Protein AF-A0A7S4JKY2-F1 (afdb_monomer)

Sequence (197 aa):
QQQQQQQQALLNSVSLSSNAVDATLLQLARGSLSVPAPSEATRPEAAPLQLPRTLHVMSDEIKISAFQCLIRQQAEAFVATEEHVRNHARGRCRPIVLGQVGIRCRHCCGLPLKCSPRGSIYFPAELVGMYQTAQKMASLHLANATTPCPSMPQEVREKFRKLHASKSTVGGGKYYWAEAGRMIGLVDSINGIRFKG

Mean predicted aligned error: 13.4 Å

Radius of gyration: 27.58 Å; Cα contacts (8 Å, |Δi|>4): 239; chains: 1; bounding box: 55×60×78 Å

Solvent-accessible surface area (backbone atoms only — not comparable to full-atom values): 12043 Å² total; per-residue (Å²): 122,75,76,68,62,68,70,67,73,79,78,77,82,87,82,92,84,84,89,84,87,86,84,89,82,88,82,90,82,95,74,91,74,82,73,76,74,84,72,84,70,78,69,75,74,74,69,78,84,72,70,70,41,64,52,53,55,87,64,33,79,83,52,28,27,72,54,58,34,51,51,26,68,48,23,24,38,36,62,36,45,70,68,49,38,73,71,62,39,77,95,49,100,66,69,65,41,77,56,19,32,25,43,30,34,61,56,52,68,87,48,56,77,95,68,45,58,73,46,38,66,50,68,43,61,38,46,55,41,42,39,63,51,50,51,49,26,34,58,52,13,63,58,19,87,91,55,52,51,87,62,53,56,67,72,58,44,50,50,38,55,59,36,70,71,51,88,69,84,55,64,52,49,38,64,50,44,23,51,51,37,40,75,75,36,40,39,73,48,98,70,21,20,28,71,62,131

Foldseek 3Di:
DVVVVVVVPPPPPDDDDDDDDDDDDDDDDDDDDPDPDPDPPPDPPPPPQPDKAQLADPCCPVQAAPLVNLLSRQKIKHFDDPVCQVPVQPPDPAGADGQAIKMFGPQQPPPDPVPRDPLRIDGDQAQLCVQVSSVSSLPVEPQPPVHYHPRDDPVSNVSNPVRVVDPDPRHNHSVVSSVSCVVRQWDHDPNGIHGHD

Organism: NCBI:txid265563

Structure (mmCIF, N/CA/C/O backbone):
data_AF-A0A7S4JKY2-F1
#
_entry.id   AF-A0A7S4JKY2-F1
#
loop_
_atom_site.group_PDB
_atom_site.id
_atom_site.type_symbol
_atom_site.label_atom_id
_atom_site.label_alt_id
_atom_site.label_comp_id
_atom_site.label_asym_id
_atom_site.label_entity_id
_atom_site.label_seq_id
_atom_site.pdbx_PDB_ins_code
_atom_site.Cartn_x
_atom_site.Cartn_y
_atom_site.Cartn_z
_atom_site.occupancy
_atom_site.B_iso_or_equiv
_atom_site.auth_seq_id
_atom_site.auth_comp_id
_atom_site.auth_asym_id
_atom_site.auth_atom_id
_atom_site.pdbx_PDB_model_num
ATOM 1 N N . GLN A 1 1 ? -39.594 24.353 -40.375 1.00 60.09 1 GLN A N 1
ATOM 2 C CA . GLN A 1 1 ? -40.193 23.350 -41.286 1.00 60.09 1 GLN A CA 1
ATOM 3 C C . GLN A 1 1 ? -39.200 22.279 -41.765 1.00 60.09 1 GLN A C 1
ATOM 5 O O . GLN A 1 1 ? -39.623 21.145 -41.905 1.00 60.09 1 GLN A O 1
ATOM 10 N N . GLN A 1 2 ? -37.891 22.546 -41.906 1.00 56.19 2 GLN A N 1
ATOM 11 C CA . GLN A 1 2 ? -36.899 21.495 -42.239 1.00 56.19 2 GLN A CA 1
ATOM 12 C C . GLN A 1 2 ? -36.561 20.510 -41.098 1.00 56.19 2 GLN A C 1
ATOM 14 O O . GLN A 1 2 ? -36.194 19.374 -41.371 1.00 56.19 2 GLN A O 1
ATOM 19 N N . GLN A 1 3 ? -36.729 20.883 -39.823 1.00 55.84 3 GLN A N 1
ATOM 20 C CA . GLN A 1 3 ? -36.414 19.977 -38.702 1.00 55.84 3 GLN A CA 1
ATOM 21 C C . GLN A 1 3 ? -37.478 18.896 -38.434 1.00 55.84 3 GLN A C 1
ATOM 23 O O . GLN A 1 3 ? -37.170 17.899 -37.794 1.00 55.84 3 GLN A O 1
ATOM 28 N N . GLN A 1 4 ? -38.699 19.034 -38.965 1.00 55.16 4 GLN A N 1
ATOM 29 C CA . GLN A 1 4 ? -39.752 18.014 -38.822 1.00 55.16 4 GLN A CA 1
ATOM 30 C C . GLN A 1 4 ? -39.657 16.895 -39.875 1.00 55.16 4 GLN A C 1
ATOM 32 O O . GLN A 1 4 ? -40.211 15.824 -39.669 1.00 55.16 4 GLN A O 1
ATOM 37 N N . GLN A 1 5 ? -38.915 17.097 -40.973 1.00 57.44 5 GLN A N 1
ATOM 38 C CA . GLN A 1 5 ? -38.736 16.076 -42.016 1.00 57.44 5 GLN A CA 1
ATOM 39 C C . GLN A 1 5 ? -37.598 15.086 -41.717 1.00 57.44 5 GLN A C 1
ATOM 41 O O . GLN A 1 5 ? -37.645 13.955 -42.189 1.00 57.44 5 GLN A O 1
ATOM 46 N N . GLN A 1 6 ? -36.608 15.449 -40.891 1.00 55.41 6 GLN A N 1
ATOM 47 C CA . GLN A 1 6 ? -35.509 14.529 -40.550 1.00 55.41 6 GLN A CA 1
ATOM 48 C C . GLN A 1 6 ? -35.871 13.497 -39.470 1.00 55.41 6 GLN A C 1
ATOM 50 O O . GLN A 1 6 ? -35.221 12.459 -39.390 1.00 55.41 6 GLN A O 1
ATOM 55 N N . GLN A 1 7 ? -36.932 13.717 -38.685 1.00 56.22 7 GLN A N 1
ATOM 56 C CA . GLN A 1 7 ? -37.357 12.764 -37.651 1.00 56.22 7 GLN A CA 1
ATOM 57 C C . GLN A 1 7 ? -38.224 11.605 -38.181 1.00 56.22 7 GLN A C 1
ATOM 59 O O . GLN A 1 7 ? -38.365 10.597 -37.496 1.00 56.22 7 GLN A O 1
ATOM 64 N N . GLN A 1 8 ? -38.734 11.685 -39.418 1.00 53.72 8 GLN A N 1
ATOM 65 C CA . GLN A 1 8 ? -39.583 10.641 -40.014 1.00 53.72 8 GLN A CA 1
ATOM 66 C C . GLN A 1 8 ? -38.786 9.520 -40.723 1.00 53.72 8 GLN A C 1
ATOM 68 O O . GLN A 1 8 ? -39.348 8.475 -41.040 1.00 53.72 8 GLN A O 1
ATOM 73 N N . ALA A 1 9 ? -37.479 9.695 -40.964 1.00 48.81 9 ALA A N 1
ATOM 74 C CA . ALA A 1 9 ? -36.666 8.757 -41.752 1.00 48.81 9 ALA A CA 1
ATOM 75 C C . ALA A 1 9 ? -36.046 7.593 -40.947 1.00 48.81 9 ALA A C 1
ATOM 77 O O . ALA A 1 9 ? -35.503 6.666 -41.541 1.00 48.81 9 ALA A O 1
ATOM 78 N N . LEU A 1 10 ? -36.126 7.607 -39.610 1.00 48.59 10 LEU A N 1
ATOM 79 C CA . LEU A 1 10 ? -35.467 6.611 -38.746 1.00 48.59 10 LEU A CA 1
ATOM 80 C C . LEU A 1 10 ? -36.401 5.536 -38.163 1.00 48.59 10 LEU A C 1
ATOM 82 O O . LEU A 1 10 ? -35.927 4.651 -37.458 1.00 48.59 10 LEU A O 1
ATOM 86 N N . LEU A 1 11 ? -37.705 5.566 -38.467 1.00 47.16 11 LEU A N 1
ATOM 87 C CA . LEU A 1 11 ? -38.686 4.630 -37.892 1.00 47.16 11 LEU A CA 1
ATOM 88 C C . LEU A 1 11 ? -39.204 3.543 -38.857 1.00 47.16 11 LEU A C 1
ATOM 90 O O . LEU A 1 11 ? -40.026 2.735 -38.444 1.00 47.16 11 LEU A O 1
ATOM 94 N N . ASN A 1 12 ? -38.706 3.458 -40.098 1.00 48.88 12 ASN A N 1
ATOM 95 C CA . ASN A 1 12 ? -39.318 2.623 -41.150 1.00 48.88 12 ASN A CA 1
ATOM 96 C C . ASN A 1 12 ? -38.439 1.518 -41.778 1.00 48.88 12 ASN A C 1
ATOM 98 O O . ASN A 1 12 ? -38.755 1.064 -42.872 1.00 48.88 12 ASN A O 1
ATOM 102 N N . SER A 1 13 ? -37.366 1.034 -41.144 1.00 44.53 13 SER A N 1
ATOM 103 C CA . SER A 1 13 ? -36.560 -0.056 -41.749 1.00 44.53 13 SER A CA 1
ATOM 104 C C . SER A 1 13 ? -36.301 -1.271 -40.861 1.00 44.53 13 SER A C 1
ATOM 106 O O . SER A 1 13 ? -35.411 -2.073 -41.140 1.00 44.53 13 SER A O 1
ATOM 108 N N . VAL A 1 14 ? -37.131 -1.479 -39.836 1.00 41.81 14 VAL A N 1
ATOM 109 C CA . VAL A 1 14 ? -37.238 -2.794 -39.198 1.00 41.81 14 VAL A CA 1
ATOM 110 C C . VAL A 1 14 ? -38.252 -3.622 -39.989 1.00 41.81 14 VAL A C 1
ATOM 112 O O . VAL A 1 14 ? -39.432 -3.277 -39.990 1.00 41.81 14 VAL A O 1
ATOM 115 N N . SER A 1 15 ? -37.787 -4.735 -40.578 1.00 37.66 15 SER A N 1
ATOM 116 C CA . SER A 1 15 ? -38.472 -6.048 -40.698 1.00 37.66 15 SER A CA 1
ATOM 117 C C . SER A 1 15 ? -38.615 -6.649 -42.115 1.00 37.66 15 SER A C 1
ATOM 119 O O . SER A 1 15 ? -39.365 -6.144 -42.939 1.00 37.66 15 SER A O 1
ATOM 121 N N . LEU A 1 16 ? -38.033 -7.855 -42.255 1.00 35.81 16 LEU A N 1
ATOM 122 C CA . LEU A 1 16 ? -38.563 -9.082 -42.901 1.00 35.81 16 LEU A CA 1
ATOM 123 C C . LEU A 1 16 ? -38.419 -9.337 -44.419 1.00 35.81 16 LEU A C 1
ATOM 125 O O . LEU A 1 16 ? -39.023 -8.674 -45.252 1.00 35.81 16 LEU A O 1
ATOM 129 N N . SER A 1 17 ? -37.742 -10.457 -44.728 1.00 36.12 17 SER A N 1
ATOM 130 C CA . SER A 1 17 ? -38.187 -11.646 -45.514 1.00 36.12 17 SER A 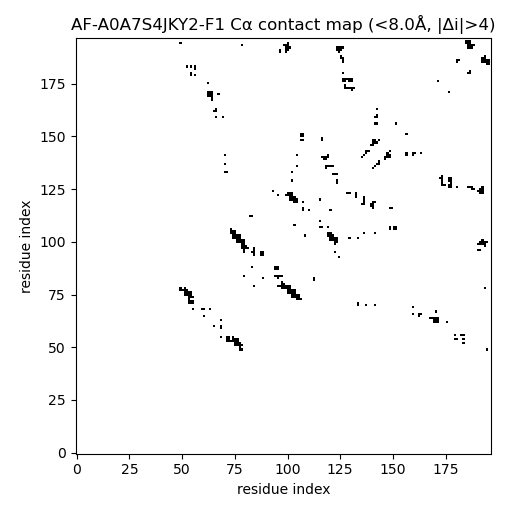CA 1
ATOM 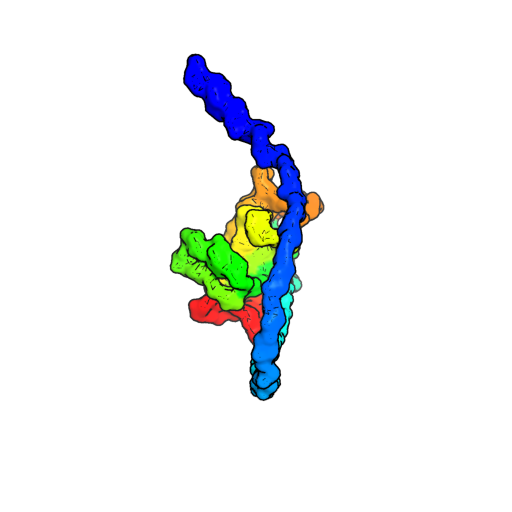131 C C . SER A 1 17 ? -36.972 -12.257 -46.247 1.00 36.12 17 SER A C 1
ATOM 133 O O . SER A 1 17 ? -36.202 -11.544 -46.872 1.00 36.12 17 SER A O 1
ATOM 135 N N . SER A 1 18 ? -36.517 -13.471 -45.919 1.00 34.31 18 SER A N 1
ATOM 136 C CA . SER A 1 18 ? -37.006 -14.826 -46.245 1.00 34.31 18 SER A CA 1
ATOM 137 C C . SER A 1 18 ? -36.778 -15.266 -47.705 1.00 34.31 18 SER A C 1
ATOM 139 O O . SER A 1 18 ? -37.452 -14.805 -48.613 1.00 34.31 18 SER A O 1
ATOM 141 N N . ASN A 1 19 ? -35.822 -16.197 -47.838 1.00 40.50 19 ASN A N 1
ATOM 142 C CA . ASN A 1 19 ? -35.696 -17.345 -48.749 1.00 40.50 19 ASN A CA 1
ATOM 143 C C . ASN A 1 19 ? -35.980 -17.200 -50.257 1.00 40.50 19 ASN A C 1
ATOM 145 O O . ASN A 1 19 ? -37.123 -17.060 -50.673 1.00 40.50 19 ASN A O 1
ATOM 149 N N . ALA A 1 20 ? -34.965 -17.522 -51.069 1.00 38.06 20 ALA A N 1
ATOM 150 C CA . ALA A 1 20 ? -35.146 -18.286 -52.303 1.00 38.06 20 ALA A CA 1
ATOM 151 C C . ALA A 1 20 ? -33.878 -19.095 -52.625 1.00 38.06 20 ALA A C 1
ATOM 153 O O . ALA A 1 20 ? -32.755 -18.603 -52.537 1.00 38.06 20 ALA A O 1
ATOM 154 N N . VAL A 1 21 ? -34.116 -20.363 -52.932 1.00 40.75 21 VAL A N 1
ATOM 155 C CA . VAL A 1 21 ? -33.187 -21.408 -53.362 1.00 40.75 21 VAL A CA 1
ATOM 156 C C . VAL A 1 21 ? -32.808 -21.208 -54.830 1.00 40.75 21 VAL A C 1
ATOM 158 O O . VAL A 1 21 ? -33.669 -20.819 -55.609 1.00 40.75 21 VAL A O 1
ATOM 161 N N . ASP A 1 22 ? -31.585 -21.564 -55.227 1.00 35.00 22 ASP A N 1
ATOM 162 C CA . ASP A 1 22 ? -31.430 -22.364 -56.445 1.00 35.00 22 ASP A CA 1
ATOM 163 C C . ASP A 1 22 ? -30.119 -23.155 -56.466 1.00 35.00 22 ASP A C 1
ATOM 165 O O . ASP A 1 22 ? -29.118 -22.796 -55.843 1.00 35.00 22 ASP A O 1
ATOM 169 N N . ALA A 1 23 ? -30.192 -24.292 -57.138 1.00 31.50 23 ALA A N 1
ATOM 170 C CA . ALA A 1 23 ? -29.302 -25.425 -57.038 1.00 31.50 23 ALA A CA 1
ATOM 171 C C . ALA A 1 23 ? -28.286 -25.513 -58.191 1.00 31.50 23 ALA A C 1
ATOM 173 O O . ALA A 1 23 ? -28.469 -24.955 -59.267 1.00 31.50 23 ALA A O 1
ATOM 174 N N . THR A 1 24 ? -27.311 -26.406 -57.983 1.00 33.69 24 THR A N 1
ATOM 175 C CA . THR A 1 24 ? -26.618 -27.205 -59.014 1.00 33.69 24 THR A CA 1
ATOM 176 C C . THR A 1 24 ? -25.341 -26.617 -59.628 1.00 33.69 24 THR A C 1
ATOM 178 O O . THR A 1 24 ? -25.386 -25.895 -60.614 1.00 33.69 24 THR A O 1
ATOM 181 N N . LEU A 1 25 ? -24.178 -27.100 -59.163 1.00 36.53 25 LEU A N 1
ATOM 182 C CA . LEU A 1 25 ? -23.285 -27.876 -60.037 1.00 36.53 25 LEU A CA 1
ATOM 183 C C . LEU A 1 25 ? -22.310 -28.751 -59.224 1.00 36.53 25 LEU A C 1
ATOM 185 O O . LEU A 1 25 ? -21.495 -28.268 -58.440 1.00 36.53 25 LEU A O 1
ATOM 189 N N . LEU A 1 26 ? -22.418 -30.061 -59.437 1.00 34.19 26 LEU A N 1
ATOM 190 C CA . LEU A 1 26 ? -21.422 -31.083 -59.116 1.00 34.19 26 LEU A CA 1
ATOM 191 C C . LEU A 1 26 ? -20.182 -30.878 -60.012 1.00 34.19 26 LEU A C 1
ATOM 193 O O . LEU A 1 26 ? -20.361 -30.585 -61.187 1.00 34.19 26 LEU A O 1
ATOM 197 N N . GLN A 1 27 ? -18.960 -31.101 -59.507 1.00 36.25 27 GLN A N 1
ATOM 198 C CA . GLN A 1 27 ? -18.128 -32.270 -59.868 1.00 36.25 27 GLN A CA 1
ATOM 199 C C . GLN A 1 27 ? -16.716 -32.210 -59.221 1.00 36.25 27 GLN A C 1
ATOM 201 O O . GLN A 1 27 ? -15.930 -31.310 -59.480 1.00 36.25 27 GLN A O 1
ATOM 206 N N . LEU A 1 28 ? -16.423 -33.237 -58.410 1.00 36.88 28 LEU A N 1
ATOM 207 C CA . LEU A 1 28 ? -15.195 -34.056 -58.332 1.00 36.88 28 LEU A CA 1
ATOM 208 C C . LEU A 1 28 ? -13.796 -33.402 -58.417 1.00 36.88 28 LEU A C 1
ATOM 210 O O . LEU A 1 28 ? -13.355 -33.020 -59.490 1.00 36.88 28 LEU A O 1
ATOM 214 N N . ALA A 1 29 ? -12.996 -33.569 -57.354 1.00 41.72 29 ALA A N 1
ATOM 215 C CA . ALA A 1 29 ? -11.736 -34.327 -57.429 1.00 41.72 29 ALA A CA 1
ATOM 216 C C . ALA A 1 29 ? -11.177 -34.613 -56.025 1.00 41.72 29 ALA A C 1
ATOM 218 O O . ALA A 1 29 ? -10.973 -33.723 -55.204 1.00 41.72 29 ALA A O 1
ATOM 219 N N . ARG A 1 30 ? -10.940 -35.899 -55.768 1.00 45.59 30 ARG A N 1
ATOM 220 C CA . ARG A 1 30 ? -10.273 -36.441 -54.585 1.00 45.59 30 ARG A CA 1
ATOM 221 C C . ARG A 1 30 ? -8.794 -36.047 -54.613 1.00 45.59 30 ARG A C 1
ATOM 223 O O . ARG A 1 30 ? -8.089 -36.428 -55.540 1.00 45.59 30 ARG A O 1
ATOM 230 N N . GLY A 1 31 ? -8.334 -35.353 -53.578 1.00 36.62 31 GLY A N 1
ATOM 231 C CA . GLY A 1 31 ? -6.920 -35.088 -53.322 1.00 36.62 31 GLY A CA 1
ATOM 232 C C . GLY A 1 31 ? -6.633 -35.274 -51.839 1.00 36.62 31 GLY A C 1
ATOM 233 O O . GLY A 1 31 ? -6.798 -34.350 -51.049 1.00 36.62 31 GLY A O 1
ATOM 234 N N . SER A 1 32 ? -6.259 -36.492 -51.457 1.00 44.19 32 SER A N 1
ATOM 235 C CA . SER A 1 32 ? -5.853 -36.858 -50.102 1.00 44.19 32 SER A CA 1
ATOM 236 C C . SER A 1 32 ? -4.492 -36.231 -49.792 1.00 44.19 32 SER A C 1
ATOM 238 O O . SER A 1 32 ? -3.455 -36.851 -50.009 1.00 44.19 32 SER A O 1
ATOM 240 N N . LEU A 1 33 ? -4.481 -34.990 -49.310 1.00 39.38 33 LEU A N 1
ATOM 241 C CA . LEU A 1 33 ? -3.293 -34.400 -48.700 1.00 39.38 33 LEU A CA 1
ATOM 242 C C . LEU A 1 33 ? -3.265 -34.823 -47.232 1.00 39.38 33 LEU A C 1
ATOM 244 O O . LEU A 1 33 ? -4.063 -34.370 -46.414 1.00 39.38 33 LEU A O 1
ATOM 248 N N . SER A 1 34 ? -2.357 -35.744 -46.923 1.00 45.75 34 SER A N 1
ATOM 249 C CA . SER A 1 34 ? -1.978 -36.117 -45.566 1.00 45.75 34 SER A CA 1
ATOM 250 C C . SER A 1 34 ? -1.502 -34.872 -44.820 1.00 45.75 34 SER A C 1
ATOM 252 O O . SER A 1 34 ? -0.392 -34.390 -45.049 1.00 45.75 34 SER A O 1
ATOM 254 N N . VAL A 1 35 ? -2.352 -34.340 -43.945 1.00 52.47 35 VAL A N 1
ATOM 255 C CA . VAL A 1 35 ? -1.971 -33.293 -42.998 1.00 52.47 35 VAL A CA 1
ATOM 256 C C . VAL A 1 35 ? -1.002 -33.937 -42.000 1.00 52.47 35 VAL A C 1
ATOM 258 O O . VAL A 1 35 ? -1.406 -34.881 -41.316 1.00 52.47 35 VAL A O 1
ATOM 261 N N . PRO A 1 36 ? 0.268 -33.505 -41.910 1.00 47.75 36 PRO A N 1
ATOM 262 C CA . PRO A 1 36 ? 1.127 -33.962 -40.832 1.00 47.75 36 PRO A CA 1
ATOM 263 C C . PRO A 1 36 ? 0.521 -33.481 -39.512 1.00 47.75 36 PRO A C 1
ATOM 265 O O . PRO A 1 36 ? 0.136 -32.318 -39.376 1.00 47.75 36 PRO A O 1
ATOM 268 N N . ALA A 1 37 ? 0.394 -34.409 -38.564 1.00 52.19 37 ALA A N 1
ATOM 269 C CA . ALA A 1 37 ? -0.073 -34.133 -37.215 1.00 52.19 37 ALA A CA 1
ATOM 270 C C . ALA A 1 37 ? 0.679 -32.918 -36.636 1.00 52.19 37 ALA A C 1
ATOM 272 O O . ALA A 1 37 ? 1.891 -32.806 -36.849 1.00 52.19 37 ALA A O 1
ATOM 273 N N . PRO A 1 38 ? 0.002 -32.006 -35.917 1.00 47.34 38 PRO A N 1
ATOM 274 C CA . PRO A 1 38 ? 0.697 -30.926 -35.248 1.00 47.34 38 PRO A CA 1
ATOM 275 C C . PRO A 1 38 ? 1.623 -31.556 -34.209 1.00 47.34 38 PRO A C 1
ATOM 277 O O . PRO A 1 38 ? 1.161 -32.113 -33.215 1.00 47.34 38 PRO A O 1
ATOM 280 N N . SER A 1 39 ? 2.926 -31.494 -34.497 1.00 54.44 39 SER A N 1
ATOM 281 C CA . SER A 1 39 ? 4.005 -31.782 -33.558 1.00 54.44 39 SER A CA 1
ATOM 282 C C . SER A 1 39 ? 3.654 -31.126 -32.234 1.00 54.44 39 SER A C 1
ATOM 284 O O . SER A 1 39 ? 3.361 -29.928 -32.212 1.00 54.44 39 SER A O 1
ATOM 286 N N . GLU A 1 40 ? 3.658 -31.917 -31.162 1.00 48.59 40 GLU A N 1
ATOM 287 C CA . GLU A 1 40 ? 3.474 -31.472 -29.788 1.00 48.59 40 GLU A CA 1
ATOM 288 C C . GLU A 1 40 ? 4.436 -30.317 -29.510 1.00 48.59 40 GLU A C 1
ATOM 290 O O . GLU A 1 40 ? 5.606 -30.499 -29.183 1.00 48.59 40 GLU A O 1
ATOM 295 N N . ALA A 1 41 ? 3.942 -29.095 -29.696 1.00 46.47 41 ALA A N 1
ATOM 296 C CA . ALA A 1 41 ? 4.572 -27.915 -29.163 1.00 46.47 41 ALA A CA 1
ATOM 297 C C . ALA A 1 41 ? 4.542 -28.109 -27.653 1.00 46.47 41 ALA A C 1
ATOM 299 O O . ALA A 1 41 ? 3.465 -28.101 -27.049 1.00 46.47 41 ALA A O 1
ATOM 300 N N . THR A 1 42 ? 5.720 -28.344 -27.078 1.00 47.03 42 THR A N 1
ATOM 301 C CA . THR A 1 42 ? 5.989 -28.316 -25.647 1.00 47.03 42 THR A CA 1
ATOM 302 C C . THR A 1 42 ? 5.193 -27.163 -25.053 1.00 47.03 42 THR A C 1
ATOM 304 O O . THR A 1 42 ? 5.521 -25.993 -25.269 1.00 47.03 42 THR A O 1
ATOM 307 N N . ARG A 1 43 ? 4.078 -27.479 -24.383 1.00 47.44 43 ARG A N 1
ATOM 308 C CA . ARG A 1 43 ? 3.308 -26.468 -23.664 1.00 47.44 43 ARG A CA 1
ATOM 309 C C . ARG A 1 43 ? 4.295 -25.840 -22.687 1.00 47.44 43 ARG A C 1
ATOM 311 O O . ARG A 1 43 ? 4.939 -26.603 -21.965 1.00 47.44 43 ARG A O 1
ATOM 318 N N . PRO A 1 44 ? 4.449 -24.505 -22.658 1.00 48.94 44 PRO A N 1
ATOM 319 C CA . PRO A 1 44 ? 5.175 -23.872 -21.577 1.00 48.94 44 PRO A CA 1
ATOM 320 C C . PRO A 1 44 ? 4.537 -24.387 -20.295 1.00 48.94 44 PRO A C 1
ATOM 322 O O . PRO A 1 44 ? 3.333 -24.207 -20.094 1.00 48.94 44 PRO A O 1
ATOM 325 N N . GLU A 1 45 ? 5.317 -25.121 -19.507 1.00 45.28 45 GLU A N 1
ATOM 326 C CA . GLU A 1 45 ? 4.938 -25.559 -18.177 1.00 45.28 45 GLU A CA 1
ATOM 327 C C . GLU A 1 45 ? 4.405 -24.318 -17.466 1.00 45.28 45 GLU A C 1
ATOM 329 O O . GLU A 1 45 ? 5.125 -23.329 -17.304 1.00 45.28 45 GLU A O 1
ATOM 334 N N . ALA A 1 46 ? 3.091 -24.296 -17.225 1.00 51.09 46 ALA A N 1
ATOM 335 C CA . ALA A 1 46 ? 2.417 -23.107 -16.743 1.00 51.09 46 ALA A CA 1
ATOM 336 C C . ALA A 1 46 ? 3.054 -22.760 -15.402 1.00 51.09 46 ALA A C 1
ATOM 338 O O . ALA A 1 46 ? 2.863 -23.486 -14.426 1.00 51.09 46 ALA A O 1
ATOM 339 N N . ALA A 1 47 ? 3.858 -21.692 -15.386 1.00 54.78 47 ALA A N 1
ATOM 340 C CA . ALA A 1 47 ? 4.535 -21.238 -14.185 1.00 54.78 47 ALA A CA 1
ATOM 341 C C . ALA A 1 47 ? 3.512 -21.205 -13.037 1.00 54.78 47 ALA A C 1
ATOM 343 O O . ALA A 1 47 ? 2.385 -20.743 -13.267 1.00 54.78 47 ALA A O 1
ATOM 344 N N . PRO A 1 48 ? 3.860 -21.705 -11.836 1.00 56.78 48 PRO A N 1
ATOM 345 C CA . PRO A 1 48 ? 2.918 -21.816 -10.734 1.00 56.78 48 PRO A CA 1
ATOM 346 C C . PRO A 1 48 ? 2.148 -20.510 -10.559 1.00 56.78 48 PRO A C 1
ATOM 348 O O . PRO A 1 48 ? 2.753 -19.435 -10.493 1.00 56.78 48 PRO A O 1
ATOM 351 N N . LEU A 1 49 ? 0.815 -20.591 -10.517 1.00 60.78 49 LEU A N 1
ATOM 352 C CA . LEU A 1 49 ? -0.033 -19.425 -10.293 1.00 60.78 49 LEU A CA 1
ATOM 353 C C . LEU A 1 49 ? 0.348 -18.809 -8.941 1.00 60.78 49 LEU A C 1
ATOM 355 O O . LEU A 1 49 ? -0.014 -19.320 -7.883 1.00 60.78 49 LEU A O 1
ATOM 359 N N . GLN A 1 50 ? 1.115 -17.718 -8.978 1.00 80.12 50 GLN A N 1
ATOM 360 C CA . GLN A 1 50 ? 1.505 -16.953 -7.797 1.00 80.12 50 GLN A CA 1
ATOM 361 C C . GLN A 1 50 ? 0.243 -16.298 -7.221 1.00 80.12 50 GLN A C 1
ATOM 363 O O . GLN A 1 50 ? -0.224 -15.267 -7.716 1.00 80.12 50 GLN A O 1
ATOM 368 N N . LEU A 1 51 ? -0.343 -16.940 -6.208 1.00 88.38 51 LEU A N 1
ATOM 369 C CA . LEU A 1 51 ? -1.556 -16.459 -5.552 1.00 88.38 51 LEU A CA 1
ATOM 370 C C . LEU A 1 51 ? -1.297 -15.124 -4.833 1.00 88.38 51 LEU A C 1
ATOM 372 O O . LEU A 1 51 ? -0.201 -14.917 -4.300 1.00 88.38 51 LEU A O 1
ATOM 376 N N . PRO A 1 52 ? -2.297 -14.224 -4.772 1.00 95.88 52 PRO A N 1
ATOM 377 C CA . PRO A 1 52 ? -2.184 -12.999 -3.996 1.00 95.88 52 PRO A CA 1
ATOM 378 C C . PRO A 1 52 ? -1.842 -13.286 -2.530 1.00 95.88 52 PRO A C 1
ATOM 380 O O . PRO A 1 52 ? -2.362 -14.230 -1.934 1.00 95.88 52 PRO A O 1
ATOM 383 N N . ARG A 1 53 ? -0.982 -12.457 -1.935 1.00 96.62 53 ARG A N 1
ATOM 384 C CA . ARG A 1 53 ? -0.571 -12.584 -0.528 1.00 96.62 53 ARG A CA 1
ATOM 385 C C . ARG A 1 53 ? -1.038 -11.373 0.255 1.00 96.62 53 ARG A C 1
ATOM 387 O O . ARG A 1 53 ? -0.782 -10.244 -0.158 1.00 96.62 53 ARG A O 1
ATOM 394 N N . THR A 1 54 ? -1.690 -11.595 1.395 1.00 97.62 54 THR A N 1
ATOM 395 C CA . THR A 1 54 ? -1.991 -10.499 2.328 1.00 97.62 54 THR A CA 1
ATOM 396 C C . THR A 1 54 ? -0.702 -9.759 2.681 1.00 97.62 54 THR A C 1
ATOM 398 O O . THR A 1 54 ? 0.345 -10.386 2.852 1.00 97.62 54 THR A O 1
ATOM 401 N N . LEU A 1 55 ? -0.754 -8.427 2.766 1.00 97.88 55 LEU A N 1
ATOM 402 C CA . LEU A 1 55 ? 0.413 -7.672 3.217 1.00 97.88 55 LEU A CA 1
ATOM 403 C C . LEU A 1 55 ? 0.651 -7.873 4.715 1.00 97.88 55 LEU A C 1
ATOM 405 O O . LEU A 1 55 ? 1.765 -7.677 5.182 1.00 97.88 55 LEU A O 1
ATOM 409 N N . HIS A 1 56 ? -0.371 -8.251 5.474 1.00 98.06 56 HIS A N 1
ATOM 410 C CA . HIS A 1 56 ? -0.253 -8.403 6.915 1.00 98.06 56 HIS A CA 1
ATOM 411 C C . HIS A 1 56 ? 0.730 -9.508 7.330 1.00 98.06 56 HIS A C 1
ATOM 413 O O . HIS A 1 56 ? 0.692 -10.618 6.802 1.00 98.06 56 HIS A O 1
ATOM 419 N N . VAL A 1 57 ? 1.568 -9.205 8.321 1.00 97.06 57 VAL A N 1
ATOM 420 C CA . VAL A 1 57 ? 2.439 -10.164 9.014 1.00 97.06 57 VAL A CA 1
ATOM 421 C C . VAL A 1 57 ? 2.230 -10.057 10.523 1.00 97.06 57 VAL A C 1
ATOM 423 O O . VAL A 1 57 ? 1.884 -8.991 11.025 1.00 97.06 57 VAL A O 1
ATOM 426 N N . MET A 1 58 ? 2.503 -11.131 11.268 1.00 95.50 58 MET A N 1
ATOM 427 C CA . MET A 1 58 ? 2.265 -11.174 12.722 1.00 95.50 58 MET A CA 1
ATOM 428 C C . MET A 1 58 ? 2.984 -10.054 13.489 1.00 95.50 58 MET A C 1
ATOM 430 O O . MET A 1 58 ? 2.459 -9.518 14.457 1.00 95.50 58 MET A O 1
ATOM 434 N N . SER A 1 59 ? 4.180 -9.656 13.045 1.00 94.00 59 SER A N 1
ATOM 435 C CA . SER A 1 59 ? 4.941 -8.587 13.700 1.00 94.00 59 SER A CA 1
ATOM 436 C C . SER A 1 59 ? 4.373 -7.181 13.472 1.00 94.00 59 SER A C 1
ATOM 438 O O . SER A 1 59 ? 4.886 -6.242 14.077 1.00 94.00 59 SER A O 1
ATOM 440 N N . ASP A 1 60 ? 3.360 -7.000 12.617 1.00 95.38 60 ASP A N 1
ATOM 441 C CA . ASP A 1 60 ? 2.772 -5.681 12.345 1.00 95.38 60 ASP A CA 1
ATOM 442 C C . ASP A 1 60 ? 2.221 -5.046 13.630 1.00 95.38 60 ASP A C 1
ATOM 444 O O . ASP A 1 60 ? 2.468 -3.871 13.895 1.00 95.38 60 ASP A O 1
ATOM 448 N N . GLU A 1 61 ? 1.541 -5.828 14.471 1.00 92.88 61 GLU A N 1
ATOM 449 C CA . GLU A 1 61 ? 0.850 -5.342 15.677 1.00 92.88 61 GLU A CA 1
ATOM 450 C C . GLU A 1 61 ? 1.781 -4.671 16.696 1.00 92.88 61 GLU A C 1
ATOM 452 O O . GLU A 1 61 ? 1.343 -3.828 17.475 1.00 92.88 61 GLU A O 1
ATOM 457 N N . ILE A 1 62 ? 3.072 -5.013 16.660 1.00 91.44 62 ILE A N 1
ATOM 458 C CA . ILE A 1 62 ? 4.095 -4.485 17.571 1.00 91.44 62 ILE A CA 1
ATOM 459 C C . ILE A 1 62 ? 5.061 -3.499 16.896 1.00 91.44 62 ILE A C 1
ATOM 461 O O . ILE A 1 62 ? 5.819 -2.819 17.586 1.00 91.44 62 ILE A O 1
ATOM 465 N N . LYS A 1 63 ? 5.096 -3.432 15.555 1.00 92.44 63 LYS A N 1
ATOM 466 C CA . LYS A 1 63 ? 6.079 -2.627 14.798 1.00 92.44 63 LYS A CA 1
ATOM 467 C C . LYS A 1 63 ? 5.492 -1.372 14.153 1.00 92.44 63 LYS A C 1
ATOM 469 O O . LYS A 1 63 ? 6.249 -0.454 13.835 1.00 92.44 63 LYS A O 1
ATOM 474 N N . ILE A 1 64 ? 4.183 -1.326 13.923 1.00 93.06 64 ILE A N 1
ATOM 475 C CA . ILE A 1 64 ? 3.492 -0.223 13.244 1.00 93.06 64 ILE A CA 1
ATOM 476 C C . ILE A 1 64 ? 2.210 0.154 13.985 1.00 93.06 64 ILE A C 1
ATOM 478 O O . ILE A 1 64 ? 1.705 -0.603 14.810 1.00 93.06 64 ILE A O 1
ATOM 482 N N . SER A 1 65 ? 1.657 1.330 13.688 1.00 93.31 65 SER A N 1
ATOM 483 C CA . SER A 1 65 ? 0.404 1.762 14.305 1.00 93.31 65 SER A CA 1
ATOM 484 C C . SER A 1 65 ? -0.737 0.832 13.912 1.00 93.31 65 SER A C 1
ATOM 486 O O . SER A 1 65 ? -0.756 0.276 12.811 1.00 93.31 65 SER A O 1
ATOM 488 N N . ALA A 1 66 ? -1.757 0.744 14.766 1.00 94.56 66 ALA A N 1
ATOM 489 C CA . ALA A 1 66 ? -2.975 -0.004 14.465 1.00 94.56 66 ALA A CA 1
ATOM 490 C C . ALA A 1 66 ? -3.611 0.423 13.126 1.00 94.56 66 ALA A C 1
ATOM 492 O O . ALA A 1 66 ? -4.113 -0.420 12.387 1.00 94.56 66 ALA A O 1
ATOM 493 N N . PHE A 1 67 ? -3.534 1.712 12.766 1.00 94.56 67 PHE A N 1
ATOM 494 C CA . PHE A 1 67 ? -3.991 2.200 11.461 1.00 94.56 67 PHE A CA 1
ATOM 495 C C . PHE A 1 67 ? -3.192 1.583 10.305 1.00 94.56 67 PHE A C 1
ATOM 497 O O . PHE A 1 67 ? -3.775 1.087 9.344 1.00 94.56 67 PHE A O 1
ATOM 504 N N . GLN A 1 68 ? -1.859 1.565 10.399 1.00 94.81 68 GLN A N 1
ATOM 505 C CA . GLN A 1 68 ? -1.004 0.951 9.380 1.00 94.81 68 GLN A CA 1
ATOM 506 C C . GLN A 1 68 ? -1.179 -0.572 9.317 1.00 94.81 68 GLN A C 1
ATOM 508 O O . GLN A 1 68 ? -1.228 -1.123 8.217 1.00 94.81 68 GLN A O 1
ATOM 513 N N . CYS A 1 69 ? -1.324 -1.237 10.465 1.00 96.00 69 CYS A N 1
ATOM 514 C CA . CYS A 1 69 ? -1.633 -2.663 10.542 1.00 96.00 69 CYS A CA 1
ATOM 515 C C . CYS A 1 69 ? -2.957 -2.969 9.829 1.00 96.00 69 CYS A C 1
ATOM 517 O O . CYS A 1 69 ? -3.010 -3.843 8.964 1.00 96.00 69 CYS A O 1
ATOM 519 N N . LEU A 1 70 ? -3.997 -2.161 10.072 1.00 97.06 70 LEU A N 1
ATOM 520 C CA . LEU A 1 70 ? -5.278 -2.313 9.392 1.00 97.06 70 LEU A CA 1
ATOM 521 C C . LEU A 1 70 ? -5.144 -2.145 7.870 1.00 97.06 70 LEU A C 1
ATOM 523 O O . LEU A 1 70 ? -5.704 -2.949 7.132 1.00 97.06 70 LEU A O 1
ATOM 527 N N . ILE A 1 71 ? -4.358 -1.179 7.373 1.00 97.00 71 ILE A N 1
ATOM 528 C CA . ILE A 1 71 ? -4.087 -1.068 5.925 1.00 97.00 71 ILE A CA 1
ATOM 529 C C . ILE A 1 71 ? -3.509 -2.382 5.386 1.00 97.00 71 ILE A C 1
ATOM 531 O O . ILE A 1 71 ? -3.987 -2.885 4.369 1.00 97.00 71 ILE A O 1
ATOM 535 N N . ARG A 1 72 ? -2.512 -2.959 6.068 1.00 97.81 72 ARG A N 1
ATOM 536 C CA . ARG A 1 72 ? -1.864 -4.210 5.641 1.00 97.81 72 ARG A CA 1
ATOM 537 C C . ARG A 1 72 ? -2.809 -5.412 5.680 1.00 97.81 72 ARG A C 1
ATOM 539 O O . ARG A 1 72 ? -2.709 -6.270 4.814 1.00 97.81 72 ARG A O 1
ATOM 546 N N . GLN A 1 73 ? -3.764 -5.451 6.609 1.00 98.19 73 GLN A N 1
ATOM 547 C CA . GLN A 1 73 ? -4.805 -6.490 6.665 1.00 98.19 73 GLN A CA 1
ATOM 548 C C . GLN A 1 73 ? -5.838 -6.384 5.530 1.00 98.19 73 GLN A C 1
ATOM 550 O O . GLN A 1 73 ? -6.432 -7.393 5.132 1.00 98.19 73 GLN A O 1
ATOM 555 N N . GLN A 1 74 ? -6.077 -5.168 5.026 1.00 98.38 74 GLN A N 1
ATOM 556 C CA . GLN A 1 74 ? -7.062 -4.888 3.973 1.00 98.38 74 GLN A CA 1
ATOM 557 C C . GLN A 1 74 ? -6.451 -4.786 2.563 1.00 98.38 74 GLN A C 1
ATOM 559 O O . GLN A 1 74 ? -7.175 -4.541 1.593 1.00 98.38 74 GLN A O 1
ATOM 564 N N . ALA A 1 75 ? -5.143 -5.001 2.432 1.00 98.31 75 ALA A N 1
ATOM 565 C CA . ALA A 1 75 ? -4.423 -4.963 1.168 1.00 98.31 75 ALA A CA 1
ATOM 566 C C . ALA A 1 75 ? -3.655 -6.264 0.919 1.00 98.31 75 ALA A C 1
ATOM 568 O O . ALA A 1 75 ? -3.181 -6.924 1.842 1.00 98.31 75 ALA A O 1
ATOM 569 N N . GLU A 1 76 ? -3.496 -6.608 -0.353 1.00 98.31 76 GLU A N 1
ATOM 570 C CA . GLU A 1 76 ? -2.746 -7.783 -0.790 1.00 98.31 76 GLU A CA 1
ATOM 571 C C . GLU A 1 76 ? -1.774 -7.435 -1.920 1.00 98.31 76 GLU A C 1
ATOM 573 O O . GLU A 1 76 ? -2.033 -6.549 -2.741 1.00 98.31 76 GLU A O 1
ATOM 578 N N . ALA A 1 77 ? -0.645 -8.138 -1.945 1.00 98.12 77 ALA A N 1
ATOM 579 C CA . ALA A 1 77 ? 0.282 -8.184 -3.061 1.00 98.12 77 ALA A CA 1
ATOM 580 C C . ALA A 1 77 ? -0.259 -9.127 -4.140 1.00 98.12 77 ALA A C 1
ATOM 582 O O . ALA A 1 77 ? -0.720 -10.222 -3.824 1.00 98.12 77 ALA A O 1
ATOM 583 N N . PHE A 1 78 ? -0.183 -8.728 -5.407 1.00 97.25 78 PHE A N 1
ATOM 584 C CA . PHE A 1 78 ? -0.662 -9.530 -6.535 1.00 97.25 78 PHE A CA 1
ATOM 585 C C . PHE A 1 78 ? 0.192 -9.300 -7.784 1.00 97.25 78 PHE A C 1
ATOM 587 O O . PHE A 1 78 ? 0.851 -8.269 -7.906 1.00 97.25 78 PHE A O 1
ATOM 594 N N . VAL A 1 79 ? 0.161 -10.244 -8.725 1.00 96.12 79 VAL A N 1
ATOM 595 C CA . VAL A 1 79 ? 0.925 -10.157 -9.976 1.00 96.12 79 VAL A CA 1
ATOM 596 C C . VAL A 1 79 ? 0.162 -9.367 -11.042 1.00 96.12 79 VAL A C 1
ATOM 598 O O . VAL A 1 79 ? -1.005 -9.644 -11.320 1.00 96.12 79 VAL A O 1
ATOM 601 N N . ALA A 1 80 ? 0.835 -8.409 -11.681 1.00 95.31 80 ALA A N 1
ATOM 602 C CA . ALA A 1 80 ? 0.330 -7.703 -12.850 1.00 95.31 80 ALA A CA 1
ATOM 603 C C . ALA A 1 80 ? 0.050 -8.681 -13.995 1.00 95.31 80 ALA A C 1
ATOM 605 O O . ALA A 1 80 ? 0.947 -9.387 -14.460 1.00 95.31 80 ALA A O 1
ATOM 606 N N . THR A 1 81 ? -1.184 -8.649 -14.484 1.00 93.94 81 THR A N 1
ATOM 607 C CA . THR A 1 81 ? -1.612 -9.327 -15.715 1.00 93.94 81 THR A CA 1
ATOM 608 C C . THR A 1 81 ? -1.483 -8.403 -16.929 1.00 93.94 81 THR A C 1
ATOM 610 O O . THR A 1 81 ? -1.341 -7.186 -16.786 1.00 93.94 81 THR A O 1
ATOM 613 N N . GLU A 1 82 ? -1.627 -8.962 -18.130 1.00 93.19 82 GLU A N 1
ATOM 614 C CA . GLU A 1 82 ? -1.686 -8.208 -19.393 1.00 93.19 82 GLU A CA 1
ATOM 615 C C . GLU A 1 82 ? -2.726 -7.080 -19.382 1.00 93.19 82 GLU A C 1
ATOM 617 O O . GLU A 1 82 ? -2.515 -5.997 -19.930 1.00 93.19 82 GLU A O 1
ATOM 622 N N . GLU A 1 83 ? -3.860 -7.302 -18.713 1.00 92.06 83 GLU A N 1
ATOM 623 C CA . GLU A 1 83 ? -4.902 -6.287 -18.581 1.00 92.06 83 GLU A CA 1
ATOM 624 C C . GLU A 1 83 ? -4.391 -5.052 -17.823 1.00 92.06 83 GLU A C 1
ATOM 626 O O . GLU A 1 83 ? -4.706 -3.921 -18.198 1.00 92.06 83 GLU A O 1
ATOM 631 N N . HIS A 1 84 ? -3.542 -5.247 -16.811 1.00 93.19 84 HIS A N 1
ATOM 632 C CA . HIS A 1 84 ? -2.944 -4.147 -16.060 1.00 93.19 84 HIS A CA 1
ATOM 633 C C . HIS A 1 84 ? -1.928 -3.376 -16.901 1.00 93.19 84 HIS A C 1
ATOM 635 O O . HIS A 1 84 ? -1.917 -2.145 -16.862 1.00 93.19 84 HIS A O 1
ATOM 641 N N . VAL A 1 85 ? -1.106 -4.086 -17.680 1.00 92.69 85 VAL A N 1
ATOM 642 C CA . VAL A 1 85 ? -0.122 -3.476 -18.585 1.00 92.69 85 VAL A CA 1
ATOM 643 C C . VAL A 1 85 ? -0.832 -2.571 -19.595 1.00 92.69 85 VAL A C 1
ATOM 645 O O . VAL A 1 85 ? -0.468 -1.403 -19.730 1.00 92.69 85 VAL A O 1
ATOM 648 N N . ARG A 1 86 ? -1.910 -3.058 -20.227 1.00 90.06 86 ARG A N 1
ATOM 649 C CA . ARG A 1 86 ? -2.678 -2.288 -21.220 1.00 90.06 86 ARG A CA 1
ATOM 650 C C . ARG A 1 86 ? -3.403 -1.078 -20.629 1.00 90.06 86 ARG A C 1
ATOM 652 O O . ARG A 1 86 ? -3.378 -0.002 -21.222 1.00 90.06 86 ARG A O 1
ATOM 659 N N . ASN A 1 87 ? -4.054 -1.236 -19.475 1.00 84.81 87 ASN A N 1
ATOM 660 C CA . ASN A 1 87 ? -4.979 -0.220 -18.960 1.00 84.81 87 ASN A CA 1
ATOM 661 C C . ASN A 1 87 ? -4.336 0.796 -18.003 1.00 84.81 87 ASN A C 1
ATOM 663 O O . ASN A 1 87 ? -4.828 1.917 -17.896 1.00 84.81 87 ASN A O 1
ATOM 667 N N . HIS A 1 88 ? -3.232 0.461 -17.326 1.00 76.56 88 HIS A N 1
ATOM 668 C CA . HIS A 1 88 ? -2.600 1.371 -16.360 1.00 76.56 88 HIS A CA 1
ATOM 669 C C . HIS A 1 88 ? -1.370 2.119 -16.903 1.00 76.56 88 HIS A C 1
ATOM 671 O O . HIS A 1 88 ? -0.741 2.870 -16.157 1.00 76.56 88 HIS A O 1
ATOM 677 N N . ALA A 1 89 ? -0.977 1.953 -18.167 1.00 64.19 89 ALA A N 1
ATOM 678 C CA . ALA A 1 89 ? 0.246 2.564 -18.709 1.00 64.19 89 ALA A CA 1
ATOM 679 C C . ALA A 1 89 ? 0.255 4.111 -18.708 1.00 64.19 89 ALA A C 1
ATOM 681 O O . ALA A 1 89 ? 1.322 4.718 -18.641 1.00 64.19 89 ALA A O 1
ATOM 682 N N . ARG A 1 90 ? -0.909 4.773 -18.757 1.00 61.50 90 ARG A N 1
ATOM 683 C CA . ARG A 1 90 ? -0.990 6.227 -18.986 1.00 61.50 90 ARG A CA 1
ATOM 684 C C . ARG A 1 90 ? -0.587 7.047 -17.748 1.00 61.50 90 ARG A C 1
ATOM 686 O O . ARG A 1 90 ? -1.109 6.829 -16.658 1.00 61.50 90 ARG A O 1
ATOM 693 N N . GLY A 1 91 ? 0.313 8.019 -17.932 1.00 66.00 91 GLY A N 1
ATOM 694 C CA . GLY A 1 91 ? 0.649 9.045 -16.930 1.00 66.00 91 GLY A CA 1
ATOM 695 C C . GLY A 1 91 ? 1.620 8.626 -15.818 1.00 66.00 91 GLY A C 1
ATOM 696 O O . GLY A 1 91 ? 1.789 9.371 -14.855 1.00 66.00 91 GLY A O 1
ATOM 697 N N . ARG A 1 92 ? 2.264 7.455 -15.918 1.00 77.12 92 ARG A N 1
ATOM 698 C CA . ARG A 1 92 ? 3.317 7.035 -14.979 1.00 77.12 92 ARG A CA 1
ATOM 699 C C . ARG A 1 92 ? 4.696 7.160 -15.604 1.00 77.12 92 ARG A C 1
ATOM 701 O O . ARG A 1 92 ? 4.890 6.770 -16.747 1.00 77.12 92 ARG A O 1
ATOM 708 N N . CYS A 1 93 ? 5.665 7.621 -14.811 1.00 75.31 93 CYS A N 1
ATOM 709 C CA . CYS A 1 93 ? 7.061 7.724 -15.245 1.00 75.31 93 CYS A CA 1
ATOM 710 C C . CYS A 1 93 ? 7.692 6.355 -15.540 1.00 75.31 93 CYS A C 1
ATOM 712 O O . CYS A 1 93 ? 8.635 6.272 -16.317 1.00 75.31 93 CYS A O 1
ATOM 714 N N . ARG A 1 94 ? 7.186 5.284 -14.910 1.00 82.62 94 ARG A N 1
ATOM 715 C CA . ARG A 1 94 ? 7.605 3.902 -15.162 1.00 82.62 94 ARG A CA 1
ATOM 716 C C . ARG A 1 94 ? 6.390 3.054 -15.562 1.00 82.62 94 ARG A C 1
ATOM 718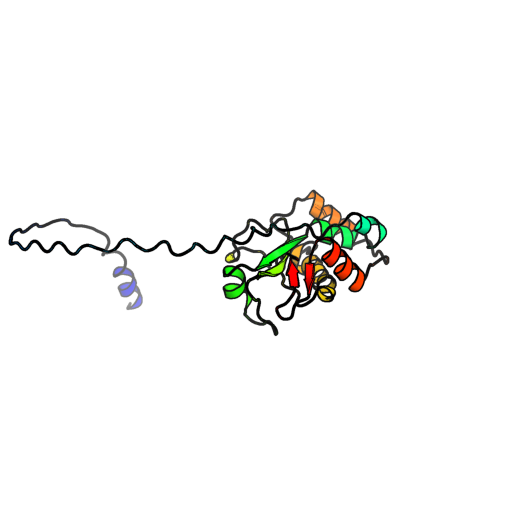 O O . ARG A 1 94 ? 5.405 3.053 -14.813 1.00 82.62 94 ARG A O 1
ATOM 725 N N . PRO A 1 95 ? 6.430 2.359 -16.713 1.00 88.44 95 PRO A N 1
ATOM 726 C CA . PRO A 1 95 ? 5.351 1.469 -17.130 1.00 88.44 95 PRO A CA 1
ATOM 727 C C . PRO A 1 95 ? 5.249 0.251 -16.198 1.00 88.44 95 PRO A C 1
ATOM 729 O O . PRO A 1 95 ? 6.230 -0.123 -15.557 1.00 88.44 95 PRO A O 1
ATOM 732 N N . ILE A 1 96 ? 4.066 -0.377 -16.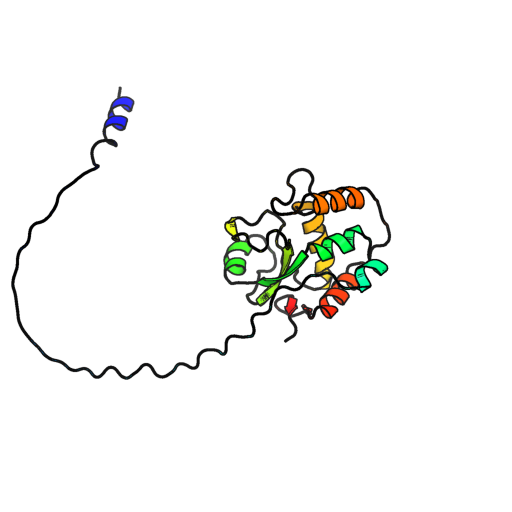126 1.00 92.69 96 ILE A N 1
ATOM 733 C CA . ILE A 1 96 ? 3.958 -1.717 -15.519 1.00 92.69 96 ILE A CA 1
ATOM 734 C C . ILE A 1 96 ? 4.521 -2.724 -16.497 1.00 92.69 96 ILE A C 1
ATOM 736 O O . ILE A 1 96 ? 4.176 -2.692 -17.677 1.00 92.69 96 ILE A O 1
ATOM 740 N N . VAL A 1 97 ? 5.293 -3.663 -15.972 1.00 93.00 97 VAL A N 1
ATOM 741 C CA . VAL A 1 97 ? 5.750 -4.835 -16.714 1.00 93.00 97 VAL A CA 1
ATOM 742 C C . VAL A 1 97 ? 4.948 -6.058 -16.272 1.00 93.00 97 VAL A C 1
ATOM 744 O O . VAL A 1 97 ? 4.611 -6.189 -15.093 1.00 93.00 97 VAL A O 1
ATOM 747 N N . LEU A 1 98 ? 4.657 -6.972 -17.201 1.00 94.50 98 LEU A N 1
ATOM 748 C CA . LEU A 1 98 ? 4.045 -8.260 -16.874 1.00 94.50 98 LEU A CA 1
ATOM 749 C C . LEU A 1 98 ? 4.848 -8.966 -15.768 1.00 94.50 98 LEU A C 1
ATOM 751 O O . LEU A 1 98 ? 6.085 -8.937 -15.748 1.00 94.50 98 LEU A O 1
ATOM 755 N N . GLY A 1 99 ? 4.144 -9.558 -14.805 1.00 93.50 99 GLY A N 1
ATOM 756 C CA . GLY A 1 99 ? 4.785 -10.192 -13.655 1.00 93.50 99 GLY A CA 1
ATOM 757 C C . GLY A 1 99 ? 5.123 -9.236 -12.504 1.00 93.50 99 GLY A C 1
ATOM 758 O O . GLY A 1 99 ? 5.495 -9.704 -11.432 1.00 93.50 99 GLY A O 1
ATOM 759 N N . GLN A 1 100 ? 5.000 -7.912 -12.682 1.00 95.81 100 GLN A N 1
ATOM 760 C CA . GLN A 1 100 ? 5.259 -6.949 -11.609 1.00 95.81 100 GLN A CA 1
ATOM 761 C C . GLN A 1 100 ? 4.257 -7.078 -10.475 1.00 95.81 100 GLN A C 1
ATOM 763 O O . GLN A 1 100 ? 3.050 -7.074 -10.696 1.00 95.81 100 GLN A O 1
ATOM 768 N N . VAL A 1 101 ? 4.760 -7.128 -9.247 1.00 97.31 101 VAL A N 1
ATOM 769 C CA . VAL A 1 101 ? 3.911 -7.135 -8.065 1.00 97.31 101 VAL A CA 1
ATOM 770 C C . VAL A 1 101 ? 3.347 -5.739 -7.825 1.00 97.31 101 VAL A C 1
ATOM 772 O O . VAL A 1 101 ? 4.078 -4.758 -7.666 1.00 97.31 101 VAL A O 1
ATOM 775 N N . GLY A 1 102 ? 2.022 -5.666 -7.799 1.00 96.94 102 GLY A N 1
ATOM 776 C CA . GLY A 1 102 ? 1.263 -4.524 -7.315 1.00 96.94 102 GLY A CA 1
ATOM 777 C C . GLY A 1 102 ? 0.712 -4.766 -5.915 1.00 96.94 102 GLY A C 1
ATOM 778 O O . GLY A 1 102 ? 0.766 -5.874 -5.385 1.00 96.94 102 GLY A O 1
ATOM 779 N N . ILE A 1 103 ? 0.136 -3.715 -5.338 1.00 97.88 103 ILE A N 1
ATOM 780 C CA . ILE A 1 103 ? -0.715 -3.796 -4.153 1.00 97.88 103 ILE A CA 1
ATOM 781 C C . ILE A 1 103 ? -2.151 -3.455 -4.547 1.00 97.88 103 ILE A C 1
ATOM 783 O O . ILE A 1 103 ? -2.381 -2.516 -5.317 1.00 97.88 103 ILE A O 1
ATOM 787 N N . ARG A 1 104 ? -3.128 -4.189 -4.016 1.00 97.94 104 ARG A N 1
ATOM 788 C CA . ARG A 1 104 ? -4.551 -3.908 -4.239 1.00 97.94 104 ARG A CA 1
ATOM 789 C C . ARG A 1 104 ? -5.386 -4.055 -2.977 1.00 97.94 104 ARG A C 1
ATOM 791 O O . ARG A 1 104 ? -5.004 -4.753 -2.043 1.00 97.94 104 ARG A O 1
ATOM 798 N N . CYS A 1 105 ? -6.546 -3.414 -2.979 1.00 98.50 105 CYS A N 1
ATOM 799 C CA . CYS A 1 105 ? -7.592 -3.614 -1.988 1.00 98.50 105 CYS A CA 1
ATOM 800 C C . CYS A 1 105 ? -8.162 -5.031 -2.121 1.00 98.50 105 CYS A C 1
ATOM 802 O O . CYS A 1 105 ? -8.708 -5.385 -3.170 1.00 98.50 105 CYS A O 1
ATOM 804 N N . ARG A 1 106 ? -8.098 -5.821 -1.045 1.00 98.06 106 ARG A N 1
ATOM 805 C CA . ARG A 1 106 ? -8.600 -7.207 -1.046 1.00 98.06 106 ARG A CA 1
ATOM 806 C C . ARG A 1 106 ? -10.115 -7.314 -1.239 1.00 98.06 106 ARG A C 1
ATOM 808 O O . ARG A 1 106 ? -10.612 -8.365 -1.603 1.00 98.06 106 ARG A O 1
ATOM 815 N N . HIS A 1 107 ? -10.855 -6.231 -0.995 1.00 98.06 107 HIS A N 1
ATOM 816 C CA . HIS A 1 107 ? -12.315 -6.192 -1.166 1.00 98.06 107 HIS A CA 1
ATOM 817 C C . HIS A 1 107 ? -12.724 -5.936 -2.618 1.00 98.06 107 HIS A C 1
ATOM 819 O O . HIS A 1 107 ? -13.813 -6.308 -3.035 1.00 98.06 107 HIS A O 1
ATOM 825 N N . CYS A 1 108 ? -11.853 -5.290 -3.397 1.00 97.31 108 CYS A N 1
ATOM 826 C CA . CYS A 1 108 ? -12.098 -4.979 -4.808 1.00 97.31 108 CYS A CA 1
ATOM 827 C C . CYS A 1 108 ? -11.479 -6.014 -5.757 1.00 97.31 108 CYS A C 1
ATOM 829 O O . CYS A 1 108 ? -11.603 -5.866 -6.968 1.00 97.31 108 CYS A O 1
ATOM 831 N N . CYS A 1 109 ? -10.801 -7.042 -5.237 1.00 94.62 109 CYS A N 1
ATOM 832 C CA . CYS A 1 109 ? -9.974 -7.950 -6.032 1.00 94.62 109 CYS A CA 1
ATOM 833 C C . CYS A 1 109 ? -10.750 -8.778 -7.071 1.00 94.62 109 CYS A C 1
ATOM 835 O O . CYS A 1 109 ? -10.155 -9.198 -8.061 1.00 94.62 109 CYS A O 1
ATOM 837 N N . GLY A 1 110 ? -12.051 -8.996 -6.853 1.00 91.88 110 GLY A N 1
ATOM 838 C CA . GLY A 1 110 ? -12.943 -9.704 -7.775 1.00 91.88 110 GLY A CA 1
ATOM 839 C C . GLY A 1 110 ? -13.634 -8.809 -8.808 1.00 91.88 110 GLY A C 1
ATOM 840 O O . GLY A 1 110 ? -14.377 -9.315 -9.644 1.00 91.88 110 GLY A O 1
ATOM 841 N N . LEU A 1 111 ? -13.430 -7.488 -8.759 1.00 93.88 111 LEU A N 1
ATOM 842 C CA . LEU A 1 111 ? -14.029 -6.573 -9.726 1.00 93.88 111 LEU A CA 1
ATOM 843 C C . LEU A 1 111 ? -13.224 -6.580 -11.037 1.00 93.88 111 LEU A C 1
ATOM 845 O O . LEU A 1 111 ? -11.993 -6.575 -10.992 1.00 93.88 111 LEU A O 1
ATOM 849 N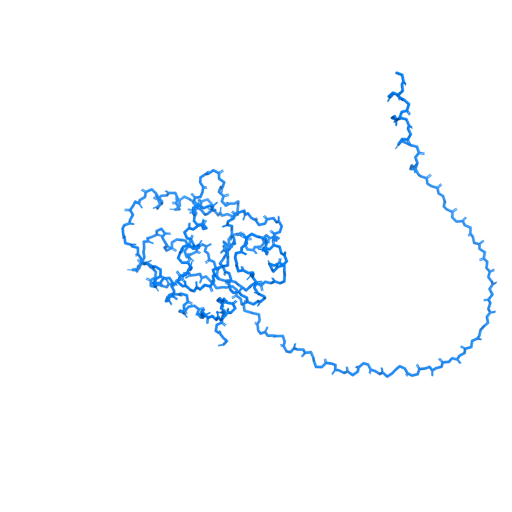 N . PRO A 1 112 ? -13.883 -6.510 -12.210 1.00 92.75 112 PRO A N 1
ATOM 850 C CA . PRO A 1 112 ? -13.193 -6.266 -13.475 1.00 92.75 112 PRO A CA 1
ATOM 851 C C . PRO A 1 112 ? -12.347 -4.988 -13.412 1.00 92.75 112 PRO A C 1
ATOM 853 O O . PRO A 1 112 ? -12.754 -4.010 -12.776 1.00 92.75 112 PRO A O 1
ATOM 856 N N . LEU A 1 113 ? -11.211 -4.936 -14.117 1.00 91.31 113 LEU A N 1
ATOM 857 C CA . LEU A 1 113 ? -10.285 -3.800 -14.010 1.00 91.31 113 LEU A CA 1
ATOM 858 C C . LEU A 1 113 ? -10.937 -2.468 -14.408 1.00 91.31 113 LEU A C 1
ATOM 860 O O . LEU A 1 113 ? -10.774 -1.457 -13.732 1.00 91.31 113 LEU A O 1
ATOM 864 N N . LYS A 1 114 ? -11.768 -2.496 -15.454 1.00 90.12 114 LYS A N 1
ATOM 865 C CA . LYS A 1 114 ? -12.598 -1.368 -15.914 1.00 90.12 114 LYS A CA 1
ATOM 866 C C . LYS A 1 114 ? -13.581 -0.830 -14.862 1.00 90.12 114 LYS A C 1
ATOM 868 O O . LYS A 1 114 ? -13.994 0.320 -14.950 1.00 90.12 114 LYS A O 1
ATOM 873 N N . CYS A 1 115 ? -13.949 -1.652 -13.883 1.00 91.69 115 CYS A N 1
ATOM 874 C CA . CYS A 1 115 ? -14.848 -1.305 -12.783 1.00 91.69 115 CYS A CA 1
ATOM 875 C C . CYS A 1 115 ? -14.098 -1.115 -11.457 1.00 91.69 115 CYS A C 1
ATOM 877 O O . CYS A 1 115 ? -14.728 -0.851 -10.433 1.00 91.69 115 CYS A O 1
ATOM 879 N N . SER A 1 116 ? -12.771 -1.272 -11.447 1.00 92.56 116 SER A N 1
ATOM 880 C CA . SER A 1 116 ? -11.979 -1.140 -10.230 1.00 92.56 116 SER A CA 1
ATOM 881 C C . SER A 1 116 ? -12.044 0.302 -9.717 1.00 92.56 116 SER A C 1
ATOM 883 O O . SER A 1 116 ? -11.736 1.235 -10.466 1.00 92.56 116 SER A O 1
ATOM 885 N N . PRO A 1 117 ? -12.413 0.522 -8.442 1.00 94.75 117 PRO A N 1
ATOM 886 C CA . PRO A 1 117 ? -12.503 1.863 -7.887 1.00 94.75 117 PRO A CA 1
ATOM 887 C C . PRO A 1 117 ? -11.164 2.596 -7.954 1.00 94.75 117 PRO A C 1
ATOM 889 O O . PRO A 1 117 ? -10.091 1.999 -7.799 1.00 94.75 117 PRO A O 1
ATOM 892 N N . ARG A 1 118 ? -11.212 3.917 -8.131 1.00 92.81 118 ARG A N 1
ATOM 893 C CA . ARG A 1 118 ? -10.009 4.753 -8.125 1.00 92.81 118 ARG A CA 1
ATOM 894 C C . ARG A 1 118 ? -9.233 4.548 -6.821 1.00 92.81 118 ARG A C 1
ATOM 896 O O . ARG A 1 118 ? -9.804 4.581 -5.737 1.00 92.81 118 ARG A O 1
ATOM 903 N N . GLY A 1 119 ? -7.923 4.342 -6.940 1.00 93.88 119 GLY A N 1
ATOM 904 C CA . GLY A 1 119 ? -7.045 4.125 -5.790 1.00 93.88 119 GLY A CA 1
ATOM 905 C C . GLY A 1 119 ? -7.171 2.748 -5.132 1.00 93.88 119 GLY A C 1
ATOM 906 O O . GLY A 1 119 ? -6.598 2.545 -4.069 1.00 93.88 119 GLY A O 1
ATOM 907 N N . SER A 1 120 ? -7.879 1.789 -5.738 1.00 96.56 120 SER A N 1
ATOM 908 C CA . SER A 1 120 ? -7.932 0.407 -5.235 1.00 96.56 120 SER A CA 1
ATOM 909 C C . SER A 1 120 ? -6.718 -0.440 -5.633 1.00 96.56 120 SER A C 1
ATOM 911 O O . SER A 1 120 ? -6.496 -1.484 -5.027 1.00 96.56 120 SER A O 1
ATOM 913 N N . ILE A 1 121 ? -5.921 -0.004 -6.617 1.00 96.50 121 ILE A N 1
ATOM 914 C CA . ILE A 1 121 ? -4.773 -0.736 -7.171 1.00 96.50 121 ILE A CA 1
ATOM 915 C C . ILE A 1 121 ? -3.603 0.225 -7.391 1.00 96.50 121 ILE A C 1
ATOM 917 O O . ILE A 1 121 ? -3.781 1.320 -7.930 1.00 96.50 121 ILE A O 1
ATOM 921 N N . TYR A 1 122 ? -2.396 -0.208 -7.032 1.00 96.25 122 TYR A N 1
ATOM 922 C CA . TYR A 1 122 ? -1.155 0.504 -7.311 1.00 96.25 122 TYR A CA 1
ATOM 923 C C . TYR A 1 122 ? 0.005 -0.449 -7.597 1.00 96.25 122 TYR A C 1
ATOM 925 O O . TYR A 1 122 ? 0.011 -1.593 -7.162 1.00 96.25 122 TYR A O 1
ATOM 933 N N . PHE A 1 123 ? 1.038 0.064 -8.265 1.00 96.12 123 PHE A N 1
ATOM 934 C CA . PHE A 1 123 ? 2.261 -0.679 -8.567 1.00 96.12 123 PHE A CA 1
ATOM 935 C C . PHE A 1 123 ? 3.476 0.128 -8.106 1.00 96.12 123 PHE A C 1
ATOM 937 O O . PHE A 1 123 ? 3.921 1.016 -8.841 1.00 96.12 123 PHE A O 1
ATOM 944 N N . PRO A 1 124 ? 3.976 -0.109 -6.880 1.00 95.25 124 PRO A N 1
ATOM 945 C CA . PRO A 1 124 ? 5.226 0.491 -6.440 1.00 95.25 124 PRO A CA 1
ATOM 946 C C . PRO A 1 124 ? 6.387 -0.010 -7.309 1.00 95.25 124 PRO A C 1
ATOM 948 O O . PRO A 1 124 ? 6.393 -1.151 -7.774 1.00 95.25 124 PRO A O 1
ATOM 951 N N . ALA A 1 125 ? 7.366 0.865 -7.547 1.00 93.75 125 ALA A N 1
ATOM 952 C CA . ALA A 1 125 ? 8.568 0.495 -8.290 1.00 93.75 125 ALA A CA 1
ATOM 953 C C . ALA A 1 125 ? 9.514 -0.365 -7.440 1.00 93.75 125 ALA A C 1
ATOM 955 O O . ALA A 1 125 ? 10.131 -1.277 -7.965 1.00 93.75 125 ALA A O 1
ATOM 956 N N . GLU A 1 126 ? 9.591 -0.090 -6.138 1.00 96.56 126 GLU A N 1
ATOM 957 C CA . GLU A 1 126 ? 10.499 -0.748 -5.195 1.00 96.56 126 GLU A CA 1
ATOM 958 C C . GLU A 1 126 ? 9.787 -0.991 -3.859 1.00 96.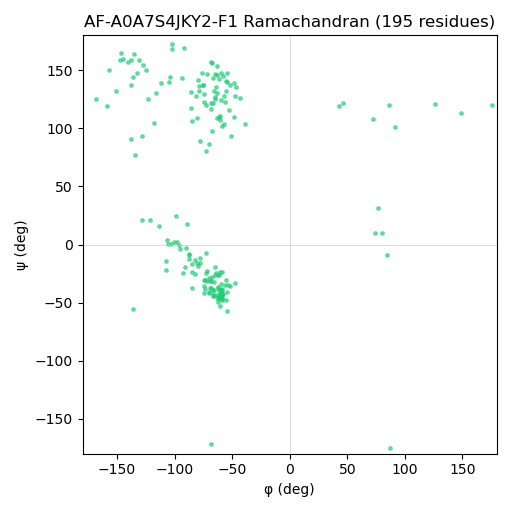56 126 GLU A C 1
ATOM 960 O O . GLU A 1 126 ? 8.842 -0.268 -3.508 1.00 96.56 126 GLU A O 1
ATOM 965 N N . LEU A 1 127 ? 10.266 -1.962 -3.081 1.00 97.81 127 LEU A N 1
ATOM 966 C CA . LEU A 1 127 ? 9.730 -2.349 -1.774 1.00 97.81 127 LEU A CA 1
ATOM 967 C C . LEU A 1 127 ? 9.638 -1.166 -0.806 1.00 97.81 127 LEU A C 1
ATOM 969 O O . LEU A 1 127 ? 8.630 -0.987 -0.122 1.00 97.81 127 LEU A O 1
ATOM 973 N N . VAL A 1 128 ? 10.651 -0.296 -0.784 1.00 96.69 128 VAL A N 1
ATOM 974 C CA . VAL A 1 128 ? 10.656 0.912 0.061 1.00 96.69 128 VAL A CA 1
ATOM 975 C C . VAL A 1 128 ? 9.513 1.880 -0.291 1.00 96.69 128 VAL A C 1
ATOM 977 O O . VAL A 1 128 ? 9.019 2.619 0.563 1.00 96.69 128 VAL A O 1
ATOM 980 N N . GLY A 1 129 ? 9.034 1.841 -1.538 1.00 95.44 129 GLY A N 1
ATOM 981 C CA . GLY A 1 129 ? 7.895 2.617 -2.024 1.00 95.44 129 GLY A CA 1
ATOM 982 C C . GLY A 1 129 ? 6.530 2.051 -1.618 1.00 95.44 129 GLY A C 1
ATOM 983 O O . GLY A 1 129 ? 5.520 2.752 -1.755 1.00 95.44 129 GLY A O 1
ATOM 984 N N . MET A 1 130 ? 6.461 0.823 -1.087 1.00 96.75 130 MET A N 1
ATOM 985 C CA . MET A 1 130 ? 5.197 0.211 -0.657 1.00 96.75 130 MET A CA 1
ATOM 986 C C . MET A 1 130 ? 4.506 1.035 0.424 1.00 96.75 130 MET A C 1
ATOM 988 O O . MET A 1 130 ? 3.295 1.218 0.349 1.00 96.75 130 MET A O 1
ATOM 992 N N . TYR A 1 131 ? 5.265 1.596 1.372 1.00 96.00 131 TYR A N 1
ATOM 993 C CA . TYR A 1 131 ? 4.717 2.445 2.431 1.00 96.00 131 TYR A CA 1
ATOM 994 C C . TYR A 1 131 ? 3.902 3.610 1.862 1.00 96.00 131 TYR A C 1
ATOM 996 O O . TYR A 1 131 ? 2.713 3.736 2.138 1.00 96.00 131 TYR A O 1
ATOM 1004 N N . GLN A 1 132 ? 4.517 4.434 1.008 1.00 94.56 132 GLN A N 1
ATOM 1005 C CA . GLN A 1 132 ? 3.851 5.603 0.423 1.00 94.56 132 GLN A CA 1
ATOM 1006 C C . GLN A 1 132 ? 2.653 5.200 -0.440 1.00 94.56 132 GLN A C 1
ATOM 1008 O O . GLN A 1 132 ? 1.623 5.871 -0.448 1.00 94.56 132 GLN A O 1
ATOM 1013 N N . THR A 1 133 ? 2.781 4.090 -1.160 1.00 95.50 133 THR A N 1
ATOM 1014 C CA . THR A 1 133 ? 1.721 3.569 -2.023 1.00 95.50 133 THR A CA 1
ATOM 1015 C C . THR A 1 133 ? 0.517 3.098 -1.204 1.00 95.50 133 THR A C 1
ATOM 1017 O O . THR A 1 133 ? -0.623 3.416 -1.537 1.00 95.50 133 THR A O 1
ATOM 1020 N N . ALA A 1 134 ? 0.759 2.411 -0.090 1.00 96.06 134 ALA A N 1
ATOM 1021 C CA . ALA A 1 134 ? -0.282 1.976 0.827 1.00 96.06 134 ALA A CA 1
ATOM 1022 C C . ALA A 1 134 ? -0.946 3.156 1.552 1.00 96.06 134 ALA A C 1
ATOM 1024 O O . ALA A 1 134 ? -2.163 3.158 1.708 1.00 96.06 134 ALA A O 1
ATOM 1025 N N . GLN A 1 135 ? -0.187 4.198 1.917 1.00 94.50 135 GLN A N 1
ATOM 1026 C CA . GLN A 1 135 ? -0.763 5.440 2.449 1.00 94.50 135 GLN A CA 1
ATOM 1027 C C . GLN A 1 135 ? -1.696 6.109 1.427 1.00 94.50 135 GLN A C 1
ATOM 1029 O O . GLN A 1 135 ? -2.812 6.486 1.770 1.00 94.50 135 GLN A O 1
ATOM 1034 N N . LYS A 1 136 ? -1.295 6.185 0.148 1.00 94.25 136 LYS A N 1
ATOM 1035 C CA . LYS A 1 136 ? -2.164 6.700 -0.926 1.00 94.25 136 LYS A CA 1
ATOM 1036 C C . LYS A 1 136 ? -3.447 5.880 -1.066 1.00 94.25 136 LYS A C 1
ATOM 1038 O O . LYS A 1 136 ? -4.519 6.470 -1.154 1.00 94.25 136 LYS A O 1
ATOM 1043 N N . MET A 1 137 ? -3.355 4.549 -1.045 1.00 96.62 137 MET A N 1
ATOM 1044 C CA . MET A 1 137 ? -4.528 3.664 -1.050 1.00 96.62 137 MET A CA 1
ATOM 1045 C C . MET A 1 137 ? -5.427 3.909 0.164 1.00 96.62 137 MET A C 1
ATOM 1047 O O . MET A 1 137 ? -6.648 3.970 0.029 1.00 96.62 137 MET A O 1
ATOM 1051 N N . ALA A 1 138 ? -4.839 4.095 1.344 1.00 94.88 138 ALA A N 1
ATOM 1052 C CA . ALA A 1 138 ? -5.593 4.396 2.547 1.00 94.88 138 ALA A CA 1
ATOM 1053 C C . ALA A 1 138 ? -6.372 5.708 2.404 1.00 94.88 138 ALA A C 1
ATOM 1055 O O . ALA A 1 138 ? -7.589 5.704 2.554 1.00 94.88 138 ALA A O 1
ATOM 1056 N N . SER A 1 139 ? -5.708 6.803 2.033 1.00 93.12 139 SER A N 1
ATOM 1057 C CA . SER A 1 139 ? -6.345 8.120 1.928 1.00 93.12 139 SER A CA 1
ATOM 1058 C C . SER A 1 139 ? -7.343 8.232 0.774 1.00 93.12 139 SER A C 1
ATOM 1060 O O . SER A 1 139 ? -8.366 8.893 0.916 1.00 93.12 139 SER A O 1
ATOM 1062 N N . LEU A 1 140 ? -7.059 7.614 -0.377 1.00 94.56 140 LEU A N 1
ATOM 1063 C CA . LEU A 1 140 ? -7.882 7.773 -1.580 1.00 94.56 140 LEU A CA 1
ATOM 1064 C C . LEU A 1 140 ? -9.000 6.737 -1.697 1.00 94.56 140 LEU A C 1
ATOM 1066 O O . LEU A 1 140 ? -9.956 6.992 -2.427 1.00 94.56 140 LEU A O 1
ATOM 1070 N N . HIS A 1 141 ? -8.900 5.607 -0.991 1.00 96.69 141 HIS A N 1
ATOM 1071 C CA . HIS A 1 141 ? -9.821 4.487 -1.162 1.00 96.69 141 HIS A CA 1
ATOM 1072 C C . HIS A 1 141 ? -10.300 3.852 0.155 1.00 96.69 141 HIS A C 1
ATOM 1074 O O . HIS A 1 141 ? -11.508 3.770 0.373 1.00 96.69 141 HIS A O 1
ATOM 1080 N N . LEU A 1 142 ? -9.403 3.395 1.041 1.00 95.88 142 LEU A N 1
ATOM 1081 C CA . LEU A 1 142 ? -9.812 2.594 2.216 1.00 95.88 142 LEU A CA 1
ATOM 1082 C C . LEU A 1 142 ? -10.476 3.432 3.322 1.00 95.88 142 LEU A C 1
ATOM 1084 O O . LEU A 1 142 ? -11.473 3.008 3.897 1.00 95.88 142 LEU A O 1
ATOM 1088 N N . ALA A 1 143 ? -9.926 4.613 3.604 1.00 93.56 143 ALA A N 1
ATOM 1089 C CA . ALA A 1 143 ? -10.359 5.544 4.648 1.00 93.56 143 ALA A CA 1
ATOM 1090 C C . ALA A 1 143 ? -10.926 6.855 4.067 1.00 93.56 143 ALA A C 1
ATOM 1092 O O . ALA A 1 143 ? -11.051 7.854 4.773 1.00 93.56 143 ALA A O 1
ATOM 1093 N N . ASN A 1 144 ? -11.258 6.869 2.773 1.00 92.06 144 ASN A N 1
ATOM 1094 C CA . ASN A 1 144 ? -11.847 8.029 2.116 1.00 92.06 144 ASN A CA 1
ATOM 1095 C C . ASN A 1 144 ? -13.310 8.203 2.558 1.00 92.06 144 ASN A C 1
ATOM 1097 O O . ASN A 1 144 ? -14.137 7.320 2.332 1.00 92.06 144 ASN A O 1
ATOM 1101 N N . ALA A 1 145 ? -13.626 9.346 3.170 1.00 88.25 145 ALA A N 1
ATOM 1102 C CA . ALA A 1 145 ? -14.972 9.648 3.657 1.00 88.25 145 ALA A CA 1
ATOM 1103 C C . ALA A 1 145 ? -15.962 10.007 2.533 1.00 88.25 145 ALA A C 1
ATOM 1105 O O . ALA A 1 145 ? -17.150 9.725 2.656 1.00 88.25 145 ALA A O 1
ATOM 1106 N N . THR A 1 146 ? -15.485 10.607 1.440 1.00 90.00 146 THR A N 1
ATOM 1107 C CA . THR A 1 146 ? -16.330 11.089 0.333 1.00 90.00 146 THR A CA 1
ATOM 1108 C C . THR A 1 146 ? -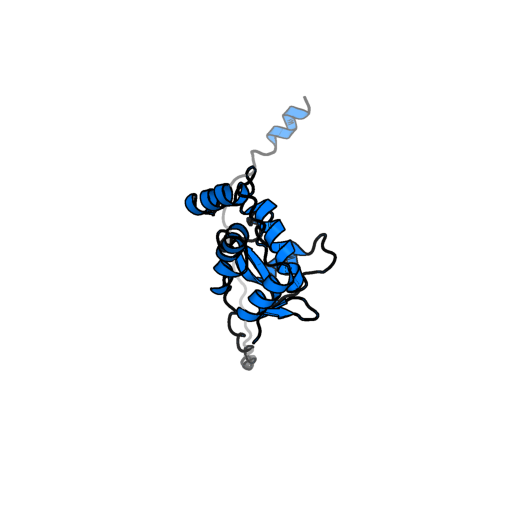16.639 9.984 -0.669 1.00 90.00 146 THR A C 1
ATOM 1110 O O . THR A 1 146 ? -17.730 9.917 -1.228 1.00 90.00 146 THR A O 1
ATOM 1113 N N . THR A 1 147 ? -15.670 9.109 -0.924 1.00 91.62 147 THR A N 1
ATOM 1114 C CA . THR A 1 147 ? -15.817 7.996 -1.869 1.00 91.62 147 THR A CA 1
ATOM 1115 C C . THR A 1 147 ? -15.256 6.726 -1.234 1.00 91.62 147 THR A C 1
ATOM 1117 O O . THR A 1 147 ? -14.128 6.332 -1.540 1.00 91.62 147 THR A O 1
ATOM 1120 N N . PRO A 1 148 ? -16.004 6.106 -0.303 1.00 90.62 148 PRO A N 1
ATOM 1121 C CA . PRO A 1 148 ? -15.539 4.920 0.400 1.00 90.62 148 PRO A CA 1
ATOM 1122 C C . PRO A 1 148 ? -15.453 3.714 -0.540 1.00 90.62 148 PRO A C 1
ATOM 1124 O O . PRO A 1 148 ? -16.144 3.639 -1.558 1.00 90.62 148 PRO A O 1
ATOM 1127 N N . CYS A 1 149 ? -14.630 2.730 -0.173 1.00 97.06 149 CYS A N 1
ATOM 1128 C CA . CYS A 1 149 ? -14.581 1.455 -0.882 1.00 97.06 149 CYS A CA 1
ATOM 1129 C C . CYS A 1 149 ? -15.980 0.797 -0.936 1.00 97.06 149 CYS A C 1
ATOM 1131 O O . CYS A 1 149 ? -16.550 0.517 0.125 1.00 97.06 149 CYS A O 1
ATOM 1133 N N . PRO A 1 150 ? -16.521 0.503 -2.137 1.00 95.62 150 PRO A N 1
ATOM 1134 C CA . PRO A 1 150 ? -17.882 -0.016 -2.287 1.00 95.62 150 PRO A CA 1
ATOM 1135 C C . PRO A 1 150 ? -18.027 -1.449 -1.763 1.00 95.62 150 PRO A C 1
ATOM 1137 O O . PRO A 1 150 ? -19.076 -1.812 -1.243 1.00 95.62 150 PRO A O 1
ATOM 1140 N N . SER A 1 151 ? -16.960 -2.245 -1.852 1.00 96.88 151 SER A N 1
ATOM 1141 C CA . SER A 1 151 ? -16.972 -3.665 -1.484 1.00 96.88 151 SER A CA 1
ATOM 1142 C C . SER A 1 151 ? -16.493 -3.936 -0.055 1.00 96.88 151 SER A C 1
ATOM 1144 O O . SER A 1 151 ? -16.483 -5.083 0.380 1.00 96.88 151 SER A O 1
ATOM 1146 N N . MET A 1 152 ? -16.053 -2.913 0.686 1.00 97.56 152 MET A N 1
ATOM 1147 C CA . MET A 1 152 ? -15.515 -3.102 2.035 1.00 97.56 152 MET A CA 1
ATOM 1148 C C . MET A 1 152 ? -16.648 -3.281 3.058 1.00 97.56 152 MET A C 1
ATOM 1150 O O . MET A 1 152 ? -17.556 -2.443 3.095 1.00 97.56 152 MET A O 1
ATOM 1154 N N . PRO A 1 153 ? -16.590 -4.282 3.953 1.00 97.50 153 PRO A N 1
ATOM 1155 C CA . PRO A 1 153 ? -17.571 -4.435 5.025 1.00 97.50 153 PRO A CA 1
ATOM 1156 C C . PRO A 1 153 ? -17.655 -3.198 5.933 1.00 97.50 153 PRO A C 1
ATOM 1158 O O . PRO A 1 153 ? -16.647 -2.536 6.200 1.00 97.50 153 PRO A O 1
ATOM 1161 N N . GLN A 1 154 ? -18.858 -2.888 6.429 1.00 95.88 154 GLN A N 1
ATOM 1162 C CA . GLN A 1 154 ? -19.100 -1.712 7.278 1.00 95.88 154 GLN A CA 1
ATOM 1163 C C . GLN A 1 154 ? -18.255 -1.735 8.559 1.00 95.88 154 GLN A C 1
ATOM 1165 O O . GLN A 1 154 ? -17.718 -0.704 8.955 1.00 95.88 154 GLN A O 1
ATOM 1170 N N . GLU A 1 155 ? -18.072 -2.909 9.166 1.00 97.19 155 GLU A N 1
ATOM 1171 C CA . GLU A 1 155 ? -17.248 -3.074 10.368 1.00 97.19 155 GLU A CA 1
ATOM 1172 C C . GLU A 1 155 ? -15.797 -2.617 10.138 1.00 97.19 155 GLU A C 1
ATOM 1174 O O . GLU A 1 155 ? -15.212 -1.909 10.958 1.00 97.19 155 GLU A O 1
ATOM 1179 N N . VAL A 1 156 ? -15.215 -2.974 8.991 1.00 97.56 156 VAL A N 1
ATOM 1180 C CA . VAL A 1 156 ? -13.842 -2.592 8.638 1.00 97.56 156 VAL A CA 1
ATOM 1181 C C . VAL A 1 156 ? -13.751 -1.091 8.355 1.00 97.56 156 VAL A C 1
ATOM 1183 O O . VAL A 1 156 ? -12.811 -0.439 8.812 1.00 97.56 156 VAL A O 1
ATOM 1186 N N . ARG A 1 157 ? -14.747 -0.521 7.663 1.00 95.75 157 ARG A N 1
ATOM 1187 C CA . ARG A 1 157 ? -14.832 0.933 7.433 1.00 95.75 157 ARG A CA 1
ATOM 1188 C C . ARG A 1 157 ? -14.869 1.707 8.746 1.00 95.75 157 ARG A C 1
ATOM 1190 O O . ARG A 1 157 ? -14.165 2.702 8.905 1.00 95.75 157 ARG A O 1
ATOM 1197 N N . GLU A 1 158 ? -15.642 1.221 9.707 1.00 94.88 158 GLU A N 1
ATOM 1198 C CA . GLU A 1 158 ? -15.749 1.833 11.025 1.00 94.88 158 GLU A CA 1
ATOM 1199 C C . GLU A 1 158 ? -14.425 1.759 11.802 1.00 94.88 158 GLU A C 1
ATOM 1201 O O . GLU A 1 158 ? -14.019 2.741 12.427 1.00 94.88 158 GLU A O 1
ATOM 1206 N N . LYS A 1 159 ? -13.688 0.643 11.700 1.00 96.06 159 LYS A N 1
ATOM 1207 C CA . LYS A 1 159 ? -12.327 0.534 12.254 1.00 96.06 159 LYS A CA 1
ATOM 1208 C C . LYS A 1 159 ? -11.382 1.572 11.639 1.00 96.06 159 LYS A C 1
ATOM 1210 O O . LYS A 1 159 ? -10.668 2.241 12.385 1.00 96.06 159 LYS A O 1
ATOM 1215 N N . PHE A 1 160 ? -11.414 1.774 10.318 1.00 95.19 160 PHE A N 1
ATOM 1216 C CA . PHE A 1 160 ? -10.631 2.837 9.675 1.00 95.19 160 PHE A CA 1
ATOM 1217 C C . PHE A 1 160 ? -11.013 4.223 10.187 1.00 95.19 160 PHE A C 1
ATOM 1219 O O . PHE A 1 160 ? -10.122 4.998 10.517 1.00 95.19 160 PHE A O 1
ATOM 1226 N N . ARG A 1 161 ? -12.310 4.529 10.310 1.00 91.69 161 ARG A N 1
ATOM 1227 C CA . ARG A 1 161 ? -12.789 5.824 10.818 1.00 91.69 161 ARG A CA 1
ATOM 1228 C C . ARG A 1 161 ? -12.272 6.110 12.229 1.00 91.69 161 ARG A C 1
ATOM 1230 O O . ARG A 1 161 ? -11.750 7.195 12.480 1.00 91.69 161 ARG A O 1
ATOM 1237 N N . LYS A 1 162 ? -12.369 5.125 13.128 1.00 92.75 162 LYS A N 1
ATOM 1238 C CA . LYS A 1 162 ? -11.877 5.229 14.511 1.00 92.75 162 LYS A CA 1
ATOM 1239 C C . LYS A 1 162 ? -10.363 5.439 14.558 1.00 92.75 162 LYS A C 1
ATOM 1241 O O . LYS A 1 162 ? -9.890 6.357 15.221 1.00 92.75 162 LYS A O 1
ATOM 1246 N N . LEU A 1 163 ? -9.609 4.620 13.825 1.00 92.00 163 LEU A N 1
ATOM 1247 C CA . LEU A 1 163 ? -8.145 4.652 13.850 1.00 92.00 163 LEU A CA 1
ATOM 1248 C C . LEU A 1 163 ? -7.552 5.859 13.113 1.00 92.00 163 LEU A C 1
ATOM 1250 O O . LEU A 1 163 ? -6.504 6.355 13.512 1.00 92.00 163 LEU A O 1
ATOM 1254 N N . HIS A 1 164 ? -8.215 6.360 12.069 1.00 84.50 164 HIS A N 1
ATOM 1255 C CA . HIS A 1 164 ? -7.789 7.563 11.350 1.00 84.50 164 HIS A CA 1
ATOM 1256 C C . HIS A 1 164 ? -7.939 8.828 12.210 1.00 84.50 164 HIS A C 1
ATOM 1258 O O . HIS A 1 164 ? -7.149 9.760 12.086 1.00 84.50 164 HIS A O 1
ATOM 1264 N N . ALA A 1 165 ? -8.932 8.861 13.106 1.00 75.50 165 ALA A N 1
ATOM 1265 C CA . ALA A 1 165 ? -9.099 9.952 14.066 1.00 75.50 165 ALA A CA 1
ATOM 1266 C C . ALA A 1 165 ? -8.022 9.933 15.169 1.00 75.50 165 ALA A C 1
ATOM 1268 O O . ALA A 1 165 ? -7.618 10.988 15.660 1.00 75.50 165 ALA A O 1
ATOM 1269 N N . SER A 1 166 ? -7.522 8.749 15.542 1.00 72.81 166 SER A N 1
ATOM 1270 C CA . SER A 1 166 ? -6.445 8.609 16.523 1.00 72.81 166 SER A CA 1
ATOM 1271 C C . SER A 1 166 ? -5.075 8.875 15.886 1.00 72.81 166 SER A C 1
ATOM 1273 O O . SER A 1 166 ? -4.558 8.061 15.123 1.00 72.81 166 SER A O 1
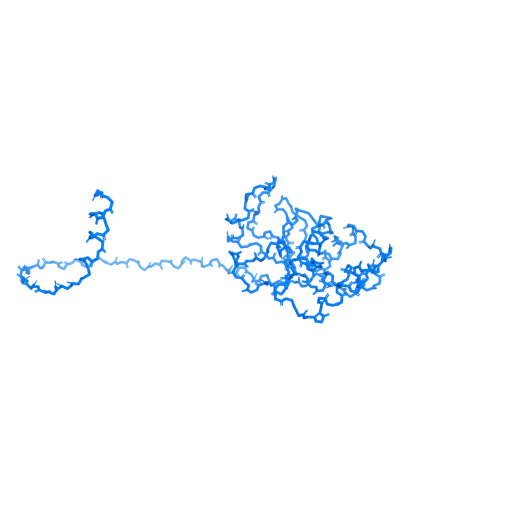ATOM 1275 N N . LYS A 1 167 ? -4.444 10.007 16.216 1.00 58.34 167 LYS A N 1
ATOM 1276 C CA . LYS A 1 167 ? -3.067 10.318 15.793 1.00 58.34 167 LYS A CA 1
ATOM 1277 C C . LYS A 1 167 ? -2.060 9.459 16.573 1.00 58.34 167 LYS A C 1
ATOM 1279 O O . LYS A 1 167 ? -1.486 9.914 17.554 1.00 58.34 167 LYS A O 1
ATOM 1284 N N . SER A 1 168 ? -1.859 8.206 16.165 1.00 63.34 168 SER A N 1
ATOM 1285 C CA . SER A 1 168 ? -0.794 7.358 16.718 1.00 63.34 168 SER A CA 1
ATOM 1286 C C . SER A 1 168 ? 0.548 7.680 16.051 1.00 63.34 168 SER A C 1
ATOM 1288 O O . SER A 1 168 ? 0.654 7.679 14.825 1.00 63.34 168 SER A O 1
ATOM 1290 N N . THR A 1 169 ? 1.572 7.954 16.861 1.00 56.06 169 THR A N 1
ATOM 1291 C CA . THR A 1 169 ? 2.940 8.304 16.435 1.00 56.06 169 THR A CA 1
ATOM 1292 C C . THR A 1 169 ? 3.851 7.093 16.220 1.00 56.06 169 THR A C 1
ATOM 1294 O O . THR A 1 169 ? 4.951 7.243 15.690 1.00 56.06 169 THR A O 1
ATOM 1297 N N . VAL A 1 170 ? 3.409 5.885 16.585 1.00 60.59 170 VAL A N 1
ATOM 1298 C CA . VAL A 1 170 ? 4.177 4.647 16.386 1.00 60.59 170 VAL A CA 1
ATOM 1299 C C . VAL A 1 170 ? 4.058 4.235 14.919 1.00 60.59 170 VAL A C 1
ATOM 1301 O O . VAL A 1 170 ? 3.130 3.542 14.532 1.00 60.59 170 VAL A O 1
ATOM 1304 N N . GLY A 1 171 ? 4.948 4.718 14.057 1.00 59.84 171 GLY A N 1
ATOM 1305 C CA . GLY A 1 171 ? 4.922 4.409 12.628 1.00 59.84 171 GLY A CA 1
ATOM 1306 C C . GLY A 1 171 ? 6.182 3.678 12.199 1.00 59.84 171 GLY A C 1
ATOM 1307 O O . GLY A 1 171 ? 7.222 4.308 12.020 1.00 59.84 171 GLY A O 1
ATOM 1308 N N . GLY A 1 172 ? 6.097 2.368 11.968 1.00 66.88 172 GLY A N 1
ATOM 1309 C CA . GLY A 1 172 ? 7.138 1.651 11.238 1.00 66.88 172 GLY A CA 1
ATOM 1310 C C . GLY A 1 172 ? 7.252 2.254 9.840 1.00 66.88 172 GLY A C 1
ATOM 1311 O O . GLY A 1 172 ? 6.333 2.185 9.022 1.00 66.88 172 GLY A O 1
ATOM 1312 N N . GLY A 1 173 ? 8.371 2.933 9.601 1.00 85.81 173 GLY A N 1
ATOM 1313 C CA . GLY A 1 173 ? 8.587 3.697 8.383 1.00 85.81 173 GLY A CA 1
ATOM 1314 C C . GLY A 1 173 ? 8.737 2.822 7.137 1.00 85.81 173 GLY A C 1
ATOM 1315 O O . GLY A 1 173 ? 8.598 1.598 7.153 1.00 85.81 173 GLY A O 1
ATOM 1316 N N . LYS A 1 174 ? 9.110 3.473 6.034 1.00 93.56 174 LYS A N 1
ATOM 1317 C CA . LYS A 1 174 ? 9.326 2.849 4.718 1.00 93.56 174 LYS A CA 1
ATOM 1318 C C . LYS A 1 174 ? 10.192 1.576 4.735 1.00 93.56 174 LYS A C 1
ATOM 1320 O O . LYS A 1 174 ? 9.937 0.661 3.960 1.00 93.56 174 LYS A O 1
ATOM 1325 N N . TYR A 1 175 ? 11.174 1.493 5.635 1.00 95.44 175 TYR A N 1
ATOM 1326 C CA . TYR A 1 175 ? 12.065 0.334 5.745 1.00 95.44 175 TYR A CA 1
ATOM 1327 C C . TYR A 1 175 ? 11.393 -0.888 6.367 1.00 95.44 175 TYR A C 1
ATOM 1329 O O . TYR A 1 175 ? 11.606 -1.996 5.885 1.00 95.44 175 TYR A O 1
ATOM 1337 N N . TYR A 1 176 ? 10.536 -0.695 7.376 1.00 95.81 176 TYR A N 1
ATOM 1338 C CA . TYR A 1 176 ? 9.767 -1.801 7.945 1.00 95.81 176 TYR A CA 1
ATOM 1339 C C . TYR A 1 176 ? 8.821 -2.400 6.903 1.00 95.81 176 TYR A C 1
ATOM 1341 O O . TYR A 1 176 ? 8.758 -3.612 6.741 1.00 95.81 176 TYR A O 1
ATOM 1349 N N . TRP A 1 177 ? 8.137 -1.547 6.138 1.00 96.69 177 TRP A N 1
ATOM 1350 C CA . TRP A 1 177 ? 7.260 -1.997 5.057 1.00 96.69 177 TRP A CA 1
ATOM 1351 C C . TRP A 1 177 ? 7.996 -2.825 4.003 1.00 96.69 177 TRP A C 1
ATOM 1353 O O . TRP A 1 177 ? 7.449 -3.827 3.543 1.00 96.69 177 TRP A O 1
ATOM 1363 N N . ALA A 1 178 ? 9.223 -2.430 3.655 1.00 97.69 178 ALA A N 1
ATOM 1364 C CA . ALA A 1 178 ? 10.064 -3.186 2.738 1.00 97.69 178 ALA A CA 1
ATOM 1365 C C . ALA A 1 178 ? 10.475 -4.545 3.325 1.00 97.69 178 ALA A C 1
ATOM 1367 O O . ALA A 1 178 ? 10.382 -5.560 2.638 1.00 97.69 178 ALA A O 1
ATOM 1368 N N . GLU A 1 179 ? 10.877 -4.577 4.598 1.00 97.44 179 GLU A N 1
ATOM 1369 C CA . GLU A 1 179 ? 11.244 -5.813 5.297 1.00 97.44 179 GLU A CA 1
ATOM 1370 C C . GLU A 1 179 ? 10.069 -6.781 5.402 1.00 97.44 179 GLU A C 1
ATOM 1372 O O . GLU A 1 179 ? 10.177 -7.950 5.049 1.00 97.44 179 GLU A O 1
ATOM 1377 N N . ALA A 1 180 ? 8.900 -6.282 5.785 1.00 97.19 180 ALA A N 1
ATOM 1378 C CA . ALA A 1 180 ? 7.705 -7.100 5.850 1.00 97.19 180 ALA A CA 1
ATOM 1379 C C . ALA A 1 180 ? 7.218 -7.561 4.469 1.00 97.19 180 ALA A C 1
ATOM 1381 O O . ALA A 1 180 ? 6.652 -8.644 4.351 1.00 97.19 180 ALA A O 1
ATOM 1382 N N . GLY A 1 181 ? 7.497 -6.795 3.409 1.00 97.50 181 GLY A N 1
ATOM 1383 C CA . GLY A 1 181 ? 7.360 -7.262 2.029 1.00 97.50 181 GLY A CA 1
ATOM 1384 C C . GLY A 1 181 ? 8.275 -8.453 1.719 1.00 97.50 181 GLY A C 1
ATOM 1385 O O . GLY A 1 181 ? 7.818 -9.446 1.155 1.00 97.50 181 GLY A O 1
ATOM 1386 N N . ARG A 1 182 ? 9.544 -8.405 2.143 1.00 97.81 182 ARG A N 1
ATOM 1387 C CA . ARG A 1 182 ? 10.478 -9.535 1.992 1.00 97.81 182 ARG A CA 1
ATOM 1388 C C . ARG A 1 182 ? 10.017 -10.779 2.745 1.00 97.81 182 ARG A C 1
ATOM 1390 O O . ARG A 1 182 ? 10.108 -11.871 2.193 1.00 97.81 182 ARG A O 1
ATOM 1397 N N . MET A 1 183 ? 9.459 -10.618 3.947 1.00 96.88 183 MET A N 1
ATOM 1398 C CA . MET A 1 183 ? 8.917 -11.732 4.739 1.00 96.88 183 MET A CA 1
ATOM 1399 C C . MET A 1 183 ? 7.788 -12.485 4.020 1.00 96.88 183 MET A C 1
ATOM 1401 O O . MET A 1 183 ? 7.702 -13.703 4.134 1.00 96.88 183 MET A O 1
ATOM 1405 N N . ILE A 1 184 ? 6.966 -11.794 3.223 1.00 96.62 184 ILE A N 1
ATOM 1406 C CA . ILE A 1 184 ? 5.935 -12.431 2.383 1.00 96.62 184 ILE A CA 1
ATOM 1407 C C . ILE A 1 184 ? 6.458 -12.813 0.988 1.00 96.62 184 ILE A C 1
ATOM 1409 O O . ILE A 1 184 ? 5.672 -13.046 0.069 1.00 96.62 184 ILE A O 1
ATOM 1413 N N . GLY A 1 185 ? 7.779 -12.879 0.811 1.00 96.69 185 GLY A N 1
ATOM 1414 C CA . GLY A 1 185 ? 8.445 -13.342 -0.402 1.00 96.69 185 GLY A CA 1
ATOM 1415 C C . GLY A 1 185 ? 8.454 -12.336 -1.548 1.00 96.69 185 GLY A C 1
ATOM 1416 O O . GLY A 1 185 ? 8.411 -12.757 -2.699 1.00 96.69 185 GLY A O 1
ATOM 1417 N N . LEU A 1 186 ? 8.482 -11.032 -1.270 1.00 97.75 186 LEU A N 1
ATOM 1418 C CA . LEU A 1 186 ? 8.692 -10.006 -2.293 1.00 97.75 186 LEU A CA 1
ATOM 1419 C C . LEU A 1 186 ? 10.168 -9.627 -2.408 1.00 97.75 186 LEU A C 1
ATOM 1421 O O . LEU A 1 186 ? 10.876 -9.523 -1.409 1.00 97.75 186 LEU A O 1
ATOM 1425 N N . VAL A 1 187 ? 10.618 -9.366 -3.630 1.00 97.69 187 VAL A N 1
ATOM 1426 C CA . VAL A 1 187 ? 11.986 -8.935 -3.928 1.00 97.69 187 VAL A CA 1
ATOM 1427 C C . VAL A 1 187 ? 11.977 -7.793 -4.934 1.00 97.69 187 VAL A C 1
ATOM 1429 O O . VAL A 1 187 ? 11.142 -7.757 -5.841 1.00 97.69 187 VAL A O 1
ATOM 1432 N N . ASP A 1 188 ? 12.906 -6.856 -4.770 1.00 97.75 188 ASP A N 1
ATOM 1433 C CA . ASP A 1 188 ? 13.158 -5.827 -5.774 1.00 97.75 188 ASP A CA 1
ATOM 1434 C C . ASP A 1 188 ? 13.846 -6.436 -7.003 1.00 97.75 188 ASP A C 1
ATOM 1436 O O . ASP A 1 188 ? 14.632 -7.379 -6.908 1.00 97.75 188 ASP A O 1
ATOM 1440 N N . SER A 1 189 ? 13.539 -5.886 -8.173 1.00 95.69 189 SER A N 1
ATOM 1441 C CA . SER A 1 189 ? 14.160 -6.228 -9.451 1.00 95.69 189 SER A CA 1
ATOM 1442 C C . SER A 1 189 ? 14.232 -4.975 -10.321 1.00 95.69 189 SER A C 1
ATOM 1444 O O . SER A 1 189 ? 13.532 -3.990 -10.075 1.00 95.69 189 SER A O 1
ATOM 1446 N N . ILE A 1 190 ? 15.038 -5.027 -11.383 1.00 92.50 190 ILE A N 1
ATOM 1447 C CA . ILE A 1 190 ? 15.142 -3.957 -12.382 1.00 92.50 190 ILE A CA 1
ATOM 1448 C C . ILE A 1 190 ? 13.780 -3.593 -12.999 1.00 92.50 190 ILE A C 1
ATOM 1450 O O . ILE A 1 190 ? 13.529 -2.433 -13.311 1.00 92.50 190 ILE A O 1
ATOM 1454 N N . ASN A 1 191 ? 12.869 -4.568 -13.098 1.00 91.62 191 ASN A N 1
ATOM 1455 C CA . ASN A 1 191 ? 11.530 -4.403 -13.674 1.00 91.62 191 ASN A CA 1
ATOM 1456 C C . ASN A 1 191 ? 10.433 -4.211 -12.613 1.00 91.62 191 ASN A C 1
ATOM 1458 O O . ASN A 1 191 ? 9.261 -4.526 -12.848 1.00 91.62 191 ASN A O 1
ATOM 1462 N N . GLY A 1 192 ? 10.809 -3.729 -11.431 1.00 94.44 192 GLY A N 1
ATOM 1463 C CA . GLY A 1 192 ? 9.933 -3.552 -10.281 1.00 94.44 192 GLY A CA 1
ATOM 1464 C C . GLY A 1 192 ? 9.817 -4.799 -9.408 1.00 94.44 192 GLY A C 1
ATOM 1465 O O . GLY A 1 192 ? 10.470 -5.809 -9.649 1.00 94.44 192 GLY A O 1
ATOM 1466 N N . ILE A 1 193 ? 8.960 -4.744 -8.393 1.00 97.38 193 ILE A N 1
ATOM 1467 C CA . ILE A 1 193 ? 8.833 -5.818 -7.397 1.00 97.38 193 ILE A CA 1
ATOM 1468 C C . ILE A 1 193 ? 8.387 -7.136 -8.056 1.00 97.38 193 ILE A C 1
ATOM 1470 O O . ILE A 1 193 ? 7.565 -7.135 -8.979 1.00 97.38 193 ILE A O 1
ATOM 1474 N N . ARG A 1 194 ? 8.923 -8.265 -7.589 1.00 97.00 194 ARG A N 1
ATOM 1475 C CA . ARG A 1 194 ? 8.560 -9.632 -7.996 1.00 97.00 194 ARG A CA 1
ATOM 1476 C C . ARG A 1 194 ? 8.308 -10.508 -6.771 1.00 97.00 194 ARG A C 1
ATOM 1478 O O . ARG A 1 194 ? 8.782 -10.200 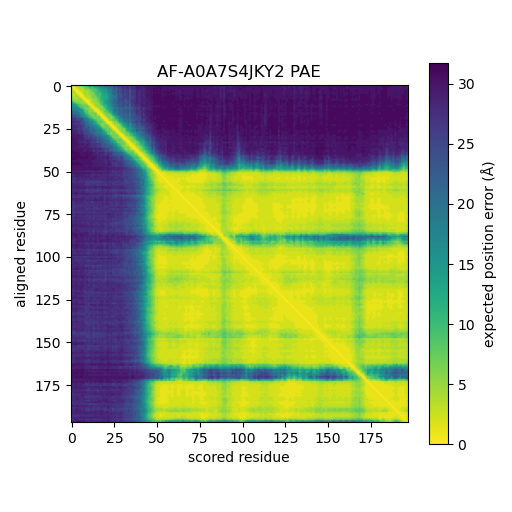-5.679 1.00 97.00 194 ARG A O 1
ATOM 1485 N N . PHE A 1 195 ? 7.578 -11.605 -6.953 1.00 95.88 195 PHE A N 1
ATOM 1486 C CA . PHE A 1 195 ? 7.603 -12.688 -5.975 1.00 95.88 195 PHE A CA 1
ATOM 1487 C C . PHE A 1 195 ? 8.908 -13.471 -6.127 1.00 95.88 195 PHE A C 1
ATOM 1489 O O . PHE A 1 195 ? 9.339 -13.753 -7.245 1.00 95.88 195 PHE A O 1
ATOM 1496 N N . LYS A 1 196 ? 9.529 -13.814 -5.001 1.00 91.94 196 LYS A N 1
ATOM 1497 C CA . LYS A 1 196 ? 10.627 -14.772 -4.944 1.00 91.94 196 LYS A CA 1
ATOM 1498 C C . LYS A 1 196 ? 10.077 -16.140 -5.366 1.00 91.94 196 LYS A C 1
ATOM 1500 O O . LYS A 1 196 ? 9.042 -16.558 -4.837 1.00 91.94 196 LYS A O 1
ATOM 1505 N N . GLY A 1 197 ? 10.720 -16.741 -6.368 1.00 73.00 197 GLY A N 1
ATOM 1506 C CA . GLY A 1 197 ? 10.448 -18.107 -6.825 1.00 73.00 197 GLY A CA 1
ATOM 1507 C C . GLY A 1 197 ? 10.812 -19.148 -5.781 1.00 73.00 197 GLY A C 1
ATOM 1508 O O . GLY A 1 197 ? 11.631 -18.821 -4.888 1.00 73.00 197 GLY A O 1
#

Secondary structure (DSSP, 8-state):
-GGGTSSSSSSS----------------------PPP---------------EES--TTHHHHS-HHHHHHHHHEEEEEPPHHHHHHH-TT-SS---TTPEEEEETTSTTS-GGGPPTTSEE--SSGGGHHHHHHHHIIIIIS-SSS--TTS-HHHHHHHHHHHHS-------HHHHHHHHHHTTEE--TTS-EE--

pLDDT: mean 80.47, std 21.75, range [31.5, 98.5]